Protein AF-0000000066155092 (afdb_homodimer)

Nearest PDB structures (foldseek):
  1to0-assembly4_G  TM=9.394E-01  e=1.765E-15  Bacillus subtilis
  1to0-assembly2_D  TM=9.383E-01  e=2.092E-14  Bacillus subtilis
  1vh0-assembly7_F  TM=9.025E-01  e=9.777E-15  Staphylococcus aureus
  1vh0-assembly9_D  TM=9.300E-01  e=3.701E-14  Staphylococcus aureus
  1to0-assembly2_C  TM=9.340E-01  e=5.414E-14  Bacillus subtilis

pLDDT: mean 95.54, std 6.0, range [50.38, 98.88]

InterPro domains:
  IPR003742 RNA methyltransferase RlmH [MF_00658] (2-155)
  IPR003742 RNA methyltransferase RlmH [PF02590] (3-154)
  IPR003742 RNA methyltransferase RlmH [PIRSF004505] (4-155)
  IPR003742 RNA methyltransferase RlmH [PTHR33603] (4-155)
  IPR003742 RNA methyltransferase RlmH [cd18081] (4-155)
  IPR029026 tRNA (guanine-N1-)-methyltransferase, N-terminal [G3DSA:3.40.1280.10] (2-156)
  IPR029028 Alpha/beta knot methyltransferases [SSF75217] (3-153)

Radius of gyration: 19.88 Å; Cα contacts (8 Å, |Δi|>4): 574; chains: 2; bounding box: 50×55×36 Å

Sequence (312 aa):
MSKLQFVWVGKLKEPFFRDACAHYTKKLGRFHKLDETILKDAPGKLPPMDKVQHEGKAIMARIKPSDMLICLDEKGKEMTSVELSKHLQRWTEDPNLTPTFVIGGPFGLADEVKNAARVKLSLSKMTLPHELARTMLLEQLYRAASILRGSPYHHVMSKLQFVWVGKLKEPFFRDACAHYTKKLGRFHKLDETILKDAPGKLPPMDKVQHEGKAIMARIKPSDMLICLDEKGKEMTSVELSKHLQRWTEDPNLTPTFVIGGPFGLADEVKNAARVKLSLSKMTLPHELARTMLLEQLYRAASILRGSPYHHV

Structure (mmCIF, N/CA/C/O backbone):
data_AF-0000000066155092-model_v1
#
loop_
_entity.id
_entity.type
_entity.pdbx_description
1 polymer 'Ribosomal RNA large subunit methyltransferase H'
#
loop_
_atom_site.group_PDB
_atom_site.id
_atom_site.type_symbol
_atom_site.label_atom_id
_atom_site.label_alt_id
_atom_site.label_comp_id
_atom_site.label_asym_id
_atom_site.label_entity_id
_atom_site.label_seq_id
_atom_site.pdbx_PDB_ins_code
_atom_site.Cartn_x
_atom_site.Cartn_y
_atom_site.Cartn_z
_atom_site.occupancy
_atom_site.B_iso_or_equiv
_atom_site.auth_seq_id
_atom_site.auth_comp_id
_atom_site.auth_asym_id
_atom_site.auth_atom_id
_atom_site.pdbx_PDB_model_num
ATOM 1 N N . MET A 1 1 ? 15.75 -17.453 -16.609 1 83.06 1 MET A N 1
ATOM 2 C CA . MET A 1 1 ? 15.156 -16.469 -15.711 1 83.06 1 MET A CA 1
ATOM 3 C C . MET A 1 1 ? 14.078 -17.094 -14.836 1 83.06 1 MET A C 1
ATOM 5 O O . MET A 1 1 ? 13.273 -17.906 -15.312 1 83.06 1 MET A O 1
ATOM 9 N N . SER A 1 2 ? 14.07 -16.906 -13.57 1 92.44 2 SER A N 1
ATOM 10 C CA . SER A 1 2 ? 13.102 -17.547 -12.688 1 92.44 2 SER A CA 1
ATOM 11 C C . SER A 1 2 ? 11.68 -17.062 -13 1 92.44 2 SER A C 1
ATOM 13 O O . SER A 1 2 ? 11.5 -16.016 -13.625 1 92.44 2 SER A O 1
ATOM 15 N N . LYS A 1 3 ? 10.734 -17.875 -12.625 1 96.19 3 LYS A N 1
ATOM 16 C CA . LYS A 1 3 ? 9.344 -17.625 -12.992 1 96.19 3 LYS A CA 1
ATOM 17 C C . LYS A 1 3 ? 8.523 -17.203 -11.773 1 96.19 3 LYS A C 1
ATOM 19 O O . LYS A 1 3 ? 8.703 -17.75 -10.68 1 96.19 3 LYS A O 1
ATOM 24 N N . LEU A 1 4 ? 7.668 -16.25 -11.969 1 98.25 4 LEU A N 1
ATOM 25 C CA . LEU A 1 4 ? 6.621 -15.906 -11.016 1 98.25 4 LEU A CA 1
ATOM 26 C C . LEU A 1 4 ? 5.242 -16.031 -11.656 1 98.25 4 LEU A C 1
ATOM 28 O O . LEU A 1 4 ? 5.055 -15.648 -12.812 1 98.25 4 LEU A O 1
ATOM 32 N N . GLN A 1 5 ? 4.367 -16.578 -10.938 1 98.44 5 GLN A N 1
ATOM 33 C CA . GLN A 1 5 ? 2.99 -16.719 -11.391 1 98.44 5 GLN A CA 1
ATOM 34 C C . GLN A 1 5 ? 2.031 -15.938 -10.492 1 98.44 5 GLN A C 1
ATOM 36 O O . GLN A 1 5 ? 2.223 -15.875 -9.281 1 98.44 5 GLN A O 1
ATOM 41 N N . PHE A 1 6 ? 1.047 -15.359 -11.156 1 98.69 6 PHE A N 1
ATOM 42 C CA . PHE A 1 6 ? 0.027 -14.609 -10.438 1 98.69 6 PHE A CA 1
ATOM 43 C C . PHE A 1 6 ? -1.366 -15.125 -10.781 1 98.69 6 PHE A C 1
ATOM 45 O O . PHE A 1 6 ? -1.675 -15.375 -11.945 1 98.69 6 PHE A O 1
ATOM 52 N N . VAL A 1 7 ? -2.193 -15.305 -9.781 1 98.62 7 VAL A N 1
ATOM 53 C CA . VAL A 1 7 ? -3.613 -15.602 -9.93 1 98.62 7 VAL A CA 1
ATOM 54 C C . VAL A 1 7 ? -4.445 -14.531 -9.234 1 98.62 7 VAL A C 1
ATOM 56 O O . VAL A 1 7 ? -4.43 -14.43 -8 1 98.62 7 VAL A O 1
ATOM 59 N N . TRP A 1 8 ? -5.137 -13.734 -10.023 1 97.94 8 TRP A N 1
ATOM 60 C CA . TRP A 1 8 ? -5.965 -12.641 -9.516 1 97.94 8 TRP A CA 1
ATOM 61 C C . TRP A 1 8 ? -7.449 -12.969 -9.672 1 97.94 8 TRP A C 1
ATOM 63 O O . TRP A 1 8 ? -7.883 -13.43 -10.727 1 97.94 8 TRP A O 1
ATOM 73 N N . VAL A 1 9 ? -8.18 -12.68 -8.625 1 97.38 9 VAL A N 1
ATOM 74 C CA . VAL A 1 9 ? -9.625 -12.742 -8.781 1 97.38 9 VAL A CA 1
ATOM 75 C C . VAL A 1 9 ? -10.164 -11.359 -9.164 1 97.38 9 VAL A C 1
ATOM 77 O O . VAL A 1 9 ? -10 -10.398 -8.414 1 97.38 9 VAL A O 1
ATOM 80 N N . GLY A 1 10 ? -10.758 -11.281 -10.336 1 96.38 10 GLY A N 1
ATOM 81 C CA . GLY A 1 10 ? -11.359 -10.039 -10.797 1 96.38 10 GLY A CA 1
ATOM 82 C C . GLY A 1 10 ? -10.414 -9.195 -11.633 1 96.38 10 GLY A C 1
ATOM 83 O O . GLY A 1 10 ? -9.203 -9.219 -11.43 1 96.38 10 GLY A O 1
ATOM 84 N N . LYS A 1 11 ? -10.938 -8.438 -12.508 1 96 11 LYS A N 1
ATOM 85 C CA . LYS A 1 11 ? -10.164 -7.496 -13.32 1 96 11 LYS A CA 1
ATOM 86 C C . LYS A 1 11 ? -9.93 -6.188 -12.57 1 96 11 LYS A C 1
ATOM 88 O O . LYS A 1 11 ? -10.633 -5.887 -11.602 1 96 11 LYS A O 1
ATOM 93 N N . LEU A 1 12 ? -8.914 -5.484 -12.938 1 96.94 12 LEU A N 1
ATOM 94 C CA . LEU A 1 12 ? -8.703 -4.137 -12.422 1 96.94 12 LEU A CA 1
ATOM 95 C C . LEU A 1 12 ? -9.742 -3.168 -12.977 1 96.94 12 LEU A C 1
ATOM 97 O O . LEU A 1 12 ? -9.867 -3.021 -14.195 1 96.94 12 LEU A O 1
ATOM 101 N N . LYS A 1 13 ? -10.422 -2.576 -12.125 1 95.75 13 LYS A N 1
ATOM 102 C CA . LYS A 1 13 ? -11.516 -1.708 -12.547 1 95.75 13 LYS A CA 1
ATOM 103 C C . LYS A 1 13 ? -11.055 -0.259 -12.664 1 95.75 13 LYS A C 1
ATOM 105 O O . LYS A 1 13 ? -11.461 0.454 -13.586 1 95.75 13 LYS A O 1
ATOM 110 N N . GLU A 1 14 ? -10.219 0.233 -11.773 1 97.31 14 GLU A N 1
ATOM 111 C CA . GLU A 1 14 ? -9.734 1.609 -11.789 1 97.31 14 GLU A CA 1
ATOM 112 C C . GLU A 1 14 ? -8.57 1.775 -12.758 1 97.31 14 GLU A C 1
ATOM 114 O O . GLU A 1 14 ? -7.555 1.089 -12.641 1 97.31 14 GLU A O 1
ATOM 119 N N . PRO A 1 15 ? -8.695 2.699 -13.648 1 98.25 15 PRO A N 1
ATOM 120 C CA . PRO A 1 15 ? -7.641 2.863 -14.648 1 98.25 15 PRO A CA 1
ATOM 121 C C . PRO A 1 15 ? -6.277 3.148 -14.023 1 98.25 15 PRO A C 1
ATOM 123 O O . PRO A 1 15 ? -5.25 2.691 -14.539 1 98.25 15 PRO A O 1
ATOM 126 N N . PHE A 1 16 ? -6.25 3.906 -12.977 1 98.62 16 PHE A N 1
ATOM 127 C CA . PHE A 1 16 ? -4.965 4.258 -12.383 1 98.62 16 PHE A CA 1
ATOM 128 C C . PHE A 1 16 ? -4.309 3.035 -11.75 1 98.62 16 PHE A C 1
ATOM 130 O O . PHE A 1 16 ? -3.082 2.916 -11.75 1 98.62 16 PHE A O 1
ATOM 137 N N . PHE A 1 17 ? -5.047 2.09 -11.242 1 98.62 17 PHE A N 1
ATOM 138 C CA . PHE A 1 17 ? -4.445 0.87 -10.719 1 98.62 17 PHE A CA 1
ATOM 139 C C . PHE A 1 17 ? -4.051 -0.068 -11.852 1 98.62 17 PHE A C 1
ATOM 141 O O . PHE A 1 17 ? -3.041 -0.771 -11.758 1 98.62 17 PHE A O 1
ATOM 148 N N . ARG A 1 18 ? -4.883 -0.101 -12.898 1 98.5 18 ARG A N 1
ATOM 149 C CA . ARG A 1 18 ? -4.496 -0.856 -14.086 1 98.5 18 ARG A CA 1
ATOM 150 C C . ARG A 1 18 ? -3.139 -0.394 -14.609 1 98.5 18 ARG A C 1
ATOM 152 O O . ARG A 1 18 ? -2.258 -1.215 -14.875 1 98.5 18 ARG A O 1
ATOM 159 N N . ASP A 1 19 ? -2.979 0.915 -14.688 1 98.75 19 ASP A N 1
ATOM 160 C CA . ASP A 1 19 ? -1.733 1.49 -15.188 1 98.75 19 ASP A CA 1
ATOM 161 C C . ASP A 1 19 ? -0.582 1.226 -14.219 1 98.75 19 ASP A C 1
ATOM 163 O O . ASP A 1 19 ? 0.534 0.918 -14.648 1 98.75 19 ASP A O 1
ATOM 167 N N . ALA A 1 20 ? -0.814 1.369 -12.945 1 98.81 20 ALA A N 1
ATOM 168 C CA . ALA A 1 20 ? 0.22 1.119 -11.945 1 98.81 20 ALA A CA 1
ATOM 169 C C . ALA A 1 20 ? 0.687 -0.333 -11.984 1 98.81 20 ALA A C 1
ATOM 171 O O . ALA A 1 20 ? 1.89 -0.604 -11.992 1 98.81 20 ALA A O 1
ATOM 172 N N . CYS A 1 21 ? -0.275 -1.265 -12.055 1 98.75 21 CYS A N 1
ATOM 173 C CA . CYS A 1 21 ? 0.065 -2.682 -12.133 1 98.75 21 CYS A CA 1
ATOM 174 C C . CYS A 1 21 ? 0.863 -2.986 -13.391 1 98.75 21 CYS A C 1
ATOM 176 O O . CYS A 1 21 ? 1.832 -3.744 -13.352 1 98.75 21 CYS A O 1
ATOM 178 N N . ALA A 1 22 ? 0.4 -2.422 -14.508 1 98.69 22 ALA A N 1
ATOM 179 C CA . ALA A 1 22 ? 1.132 -2.607 -15.758 1 98.69 22 ALA A CA 1
ATOM 180 C C . ALA A 1 22 ? 2.562 -2.094 -15.641 1 98.69 22 ALA A C 1
ATOM 182 O O . ALA A 1 22 ? 3.502 -2.734 -16.109 1 98.69 22 ALA A O 1
ATOM 183 N N . HIS A 1 23 ? 2.756 -0.934 -15 1 98.69 23 HIS A N 1
ATOM 184 C CA . HIS A 1 23 ? 4.059 -0.315 -14.789 1 98.69 23 HIS A CA 1
ATOM 185 C C . HIS A 1 23 ? 4.992 -1.246 -14.023 1 98.69 23 HIS A C 1
ATOM 187 O O . HIS A 1 23 ? 6.105 -1.526 -14.477 1 98.69 23 HIS A O 1
ATOM 193 N N . TYR A 1 24 ? 4.551 -1.79 -12.938 1 98.56 24 TYR A N 1
ATOM 194 C CA . TYR A 1 24 ? 5.414 -2.602 -12.094 1 98.56 24 TYR A CA 1
ATOM 195 C C . TYR A 1 24 ? 5.582 -4.004 -12.664 1 98.56 24 TYR A C 1
ATOM 197 O O . TYR A 1 24 ? 6.625 -4.637 -12.477 1 98.56 24 TYR A O 1
ATOM 205 N N . THR A 1 25 ? 4.508 -4.488 -13.375 1 98.75 25 THR A N 1
ATOM 206 C CA . THR A 1 25 ? 4.641 -5.758 -14.086 1 98.75 25 THR A CA 1
ATOM 207 C C . THR A 1 25 ? 5.762 -5.684 -15.117 1 98.75 25 THR A C 1
ATOM 209 O O . THR A 1 25 ? 6.586 -6.594 -15.219 1 98.75 25 THR A O 1
ATOM 212 N N . LYS A 1 26 ? 5.734 -4.602 -15.852 1 98.5 26 LYS A N 1
ATOM 213 C CA . LYS A 1 26 ? 6.773 -4.406 -16.859 1 98.5 26 LYS A CA 1
ATOM 214 C C . LYS A 1 26 ? 8.156 -4.367 -16.219 1 98.5 26 LYS A C 1
ATOM 216 O O . LYS A 1 26 ? 9.086 -5.023 -16.703 1 98.5 26 LYS A O 1
ATOM 221 N N . LYS A 1 27 ? 8.375 -3.627 -15.172 1 97.81 27 LYS A N 1
ATOM 222 C CA . LYS A 1 27 ? 9.656 -3.529 -14.477 1 97.81 27 LYS A CA 1
ATOM 223 C C . LYS A 1 27 ? 10.086 -4.879 -13.906 1 97.81 27 LYS A C 1
ATOM 225 O O . LYS A 1 27 ? 11.234 -5.289 -14.062 1 97.81 27 LYS A O 1
ATOM 230 N N . LEU A 1 28 ? 9.125 -5.562 -13.242 1 98.19 28 LEU A N 1
ATOM 231 C CA . LEU A 1 28 ? 9.398 -6.859 -12.625 1 98.19 28 LEU A CA 1
ATOM 232 C C . LEU A 1 28 ? 9.766 -7.895 -13.688 1 98.19 28 LEU A C 1
ATOM 234 O O . LEU A 1 28 ? 10.586 -8.781 -13.438 1 98.19 28 LEU A O 1
ATOM 238 N N . GLY A 1 29 ? 9.141 -7.742 -14.875 1 98 29 GLY A N 1
ATOM 239 C CA . GLY A 1 29 ? 9.367 -8.656 -15.984 1 98 29 GLY A CA 1
ATOM 240 C C . GLY A 1 29 ? 10.797 -8.648 -16.484 1 98 29 GLY A C 1
ATOM 241 O O . GLY A 1 29 ? 11.211 -9.562 -17.188 1 98 29 GLY A O 1
ATOM 242 N N . ARG A 1 30 ? 11.547 -7.637 -16.125 1 96.19 30 ARG A N 1
ATOM 243 C CA . ARG A 1 30 ? 12.961 -7.57 -16.484 1 96.19 30 ARG A CA 1
ATOM 244 C C . ARG A 1 30 ? 13.789 -8.547 -15.648 1 96.19 30 ARG A C 1
ATOM 246 O O . ARG A 1 30 ? 14.93 -8.852 -15.992 1 96.19 30 ARG A O 1
ATOM 253 N N . PHE A 1 31 ? 13.227 -9.008 -14.555 1 95.56 31 PHE A N 1
ATOM 254 C CA . PHE A 1 31 ? 13.961 -9.852 -13.617 1 95.56 31 PHE A CA 1
ATOM 255 C C . PHE A 1 31 ? 13.438 -11.281 -13.656 1 95.56 31 PHE A C 1
ATOM 257 O O . PHE A 1 31 ? 14.172 -12.227 -13.367 1 95.56 31 PHE A O 1
ATOM 264 N N . HIS A 1 32 ? 12.141 -11.414 -13.953 1 96.94 32 HIS A N 1
ATOM 265 C CA . HIS A 1 32 ? 11.469 -12.711 -13.898 1 96.94 32 HIS A CA 1
ATOM 266 C C . HIS A 1 32 ? 10.516 -12.883 -15.07 1 96.94 32 HIS A C 1
ATOM 268 O O . HIS A 1 32 ? 9.977 -11.906 -15.586 1 96.94 32 HIS A O 1
ATOM 274 N N . LYS A 1 33 ? 10.43 -14.133 -15.508 1 97.44 33 LYS A N 1
ATOM 275 C CA . LYS A 1 33 ? 9.305 -14.445 -16.391 1 97.44 33 LYS A CA 1
ATOM 276 C C . LYS A 1 33 ? 7.988 -14.43 -15.617 1 97.44 33 LYS A C 1
ATOM 278 O O . LYS A 1 33 ? 7.863 -15.086 -14.578 1 97.44 33 LYS A O 1
ATOM 283 N N . LEU A 1 34 ? 7.016 -13.656 -16.125 1 98.31 34 LEU A N 1
ATOM 284 C CA . LEU A 1 34 ? 5.766 -13.484 -15.391 1 98.31 34 LEU A CA 1
ATOM 285 C C . LEU A 1 34 ? 4.609 -14.141 -16.141 1 98.31 34 LEU A C 1
ATOM 287 O O . LEU A 1 34 ? 4.492 -14.016 -17.359 1 98.31 34 LEU A O 1
ATOM 291 N N . ASP A 1 35 ? 3.828 -14.898 -15.414 1 97.44 35 ASP A N 1
ATOM 292 C CA . ASP A 1 35 ? 2.566 -15.445 -15.914 1 97.44 35 ASP A CA 1
ATOM 293 C C . ASP A 1 35 ? 1.396 -15 -15.039 1 97.44 35 ASP A C 1
ATOM 295 O O . ASP A 1 35 ? 1.429 -15.156 -13.82 1 97.44 35 ASP A O 1
ATOM 299 N N . GLU A 1 36 ? 0.44 -14.438 -15.68 1 97.38 36 GLU A N 1
ATOM 300 C CA . GLU A 1 36 ? -0.702 -13.891 -14.953 1 97.38 36 GLU A CA 1
ATOM 301 C C . GLU A 1 36 ? -2.006 -14.547 -15.406 1 97.38 36 GLU A C 1
ATOM 303 O O . GLU A 1 36 ? -2.254 -14.688 -16.609 1 97.38 36 GLU A O 1
ATOM 308 N N . THR A 1 37 ? -2.795 -15 -14.492 1 97.88 37 THR A N 1
ATOM 309 C CA . THR A 1 37 ? -4.148 -15.492 -14.727 1 97.88 37 THR A CA 1
ATOM 310 C C . THR A 1 37 ? -5.172 -14.633 -13.992 1 97.88 37 THR A C 1
ATOM 312 O O . THR A 1 37 ? -5.055 -14.422 -12.781 1 97.88 37 THR A O 1
ATOM 315 N N . ILE A 1 38 ? -6.113 -14.125 -14.742 1 98.06 38 ILE A N 1
ATOM 316 C CA . ILE A 1 38 ? -7.199 -13.352 -14.148 1 98.06 38 ILE A CA 1
ATOM 317 C C . ILE A 1 38 ? -8.484 -14.18 -14.148 1 98.06 38 ILE A C 1
ATOM 319 O O . ILE A 1 38 ? -8.984 -14.547 -15.211 1 98.06 38 ILE A O 1
ATOM 323 N N . LEU A 1 39 ? -8.953 -14.492 -12.992 1 98.12 39 LEU A N 1
ATOM 324 C CA . LEU A 1 39 ? -10.195 -15.234 -12.828 1 98.12 39 LEU A CA 1
ATOM 325 C C . LEU A 1 39 ? -11.383 -14.281 -12.688 1 98.12 39 LEU A C 1
ATOM 327 O O . LEU A 1 39 ? -11.25 -13.203 -12.109 1 98.12 39 LEU A O 1
ATOM 331 N N . LYS A 1 40 ? -12.555 -14.742 -13.117 1 96 40 LYS A N 1
ATOM 332 C CA . LYS A 1 40 ? -13.766 -13.922 -13.016 1 96 40 LYS A CA 1
ATOM 333 C C . LYS A 1 40 ? -14.258 -13.867 -11.57 1 96 40 LYS A C 1
ATOM 335 O O . LYS A 1 40 ? -14.172 -14.852 -10.836 1 96 40 LYS A O 1
ATOM 340 N N . ASP A 1 41 ? -14.75 -12.727 -11.281 1 95.12 41 ASP A N 1
ATOM 341 C CA . ASP A 1 41 ? -15.469 -12.633 -10.016 1 95.12 41 ASP A CA 1
ATOM 342 C C . ASP A 1 41 ? -16.625 -13.633 -9.969 1 95.12 41 ASP A C 1
ATOM 344 O O . ASP A 1 41 ? -17.203 -13.977 -11.008 1 95.12 41 ASP A O 1
ATOM 348 N N . ALA A 1 42 ? -16.891 -14.047 -8.75 1 94.56 42 ALA A N 1
ATOM 349 C CA . ALA A 1 42 ? -18.109 -14.852 -8.586 1 94.56 42 ALA A CA 1
ATOM 350 C C . ALA A 1 42 ? -19.344 -14.062 -9.016 1 94.56 42 ALA A C 1
ATOM 352 O O . ALA A 1 42 ? -19.328 -12.828 -9 1 94.56 42 ALA A O 1
ATOM 353 N N . PRO A 1 43 ? -20.391 -14.781 -9.414 1 92.31 43 PRO A N 1
ATOM 354 C CA . PRO A 1 43 ? -21.625 -14.086 -9.773 1 92.31 43 PRO A CA 1
ATOM 355 C C . PRO A 1 43 ? -22.109 -13.141 -8.68 1 92.31 43 PRO A C 1
ATOM 357 O O . PRO A 1 43 ? -22.094 -13.5 -7.496 1 92.31 43 PRO A O 1
ATOM 360 N N . GLY A 1 44 ? -22.5 -11.914 -9.039 1 87.38 44 GLY A N 1
ATOM 361 C CA . GLY A 1 44 ? -22.859 -10.844 -8.133 1 87.38 44 GLY A CA 1
ATOM 362 C C . GLY A 1 44 ? -23.984 -11.211 -7.184 1 87.38 44 GLY A C 1
ATOM 363 O O . GLY A 1 44 ? -24.047 -10.711 -6.059 1 87.38 44 GLY A O 1
ATOM 364 N N . LYS A 1 45 ? -24.922 -12.141 -7.543 1 91.94 45 LYS A N 1
ATOM 365 C CA . LYS A 1 45 ? -26.125 -12.461 -6.77 1 91.94 45 LYS A CA 1
ATOM 366 C C . LYS A 1 45 ? -25.797 -13.398 -5.609 1 91.94 45 LYS A C 1
ATOM 368 O O . LYS A 1 45 ? -26.609 -13.57 -4.699 1 91.94 45 LYS A O 1
ATOM 373 N N . LEU A 1 46 ? -24.609 -13.953 -5.637 1 92.88 46 LEU A N 1
ATOM 374 C CA . LEU A 1 46 ? -24.25 -14.906 -4.594 1 92.88 46 LEU A CA 1
ATOM 375 C C . LEU A 1 46 ? -23.938 -14.188 -3.285 1 92.88 46 LEU A C 1
ATOM 377 O O . LEU A 1 46 ? -23.359 -13.094 -3.295 1 92.88 46 LEU A O 1
ATOM 381 N N . PRO A 1 47 ? -24.359 -14.852 -2.211 1 93.5 47 PRO A N 1
ATOM 382 C CA . PRO A 1 47 ? -23.922 -14.289 -0.925 1 93.5 47 PRO A CA 1
ATOM 383 C C . PRO A 1 47 ? -22.406 -14.336 -0.736 1 93.5 47 PRO A C 1
ATOM 385 O O . PRO A 1 47 ? -21.734 -15.125 -1.393 1 93.5 47 PRO A O 1
ATOM 388 N N . PRO A 1 48 ? -21.891 -13.516 0.177 1 90.69 48 PRO A N 1
ATOM 389 C CA . PRO A 1 48 ? -20.453 -13.352 0.345 1 90.69 48 PRO A CA 1
ATOM 390 C C . PRO A 1 48 ? -19.719 -14.68 0.535 1 90.69 48 PRO A C 1
ATOM 392 O O . PRO A 1 48 ? -18.719 -14.938 -0.136 1 90.69 48 PRO A O 1
ATOM 395 N N . MET A 1 49 ? -20.188 -15.539 1.394 1 92.38 49 MET A N 1
ATOM 396 C CA . MET A 1 49 ? -19.516 -16.797 1.665 1 92.38 49 MET A CA 1
ATOM 397 C C . MET A 1 49 ? -19.516 -17.688 0.428 1 92.38 49 MET A C 1
ATOM 399 O O . MET A 1 49 ? -18.531 -18.391 0.159 1 92.38 49 MET A O 1
ATOM 403 N N . ASP A 1 50 ? -20.578 -17.688 -0.348 1 95.5 50 ASP A N 1
ATOM 404 C CA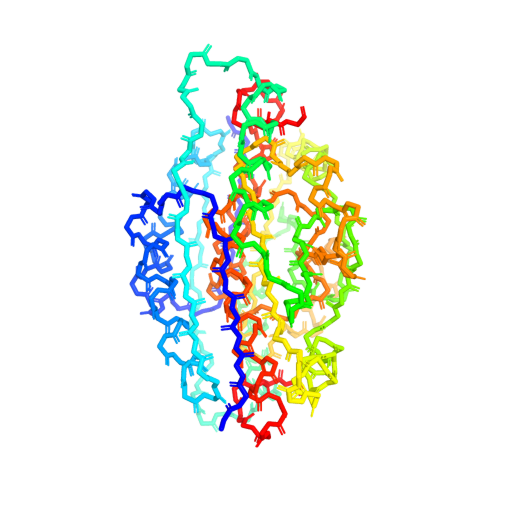 . ASP A 1 50 ? -20.672 -18.469 -1.58 1 95.5 50 ASP A CA 1
ATOM 405 C C . ASP A 1 50 ? -19.734 -17.906 -2.65 1 95.5 50 ASP A C 1
ATOM 407 O O . ASP A 1 50 ? -19.172 -18.656 -3.441 1 95.5 50 ASP A O 1
ATOM 411 N N . LYS A 1 51 ? -19.641 -16.562 -2.674 1 95.5 51 LYS A N 1
ATOM 412 C CA . LYS A 1 51 ? -18.703 -15.938 -3.6 1 95.5 51 LYS A CA 1
ATOM 413 C C . LYS A 1 51 ? -17.281 -16.406 -3.34 1 95.5 51 LYS A C 1
ATOM 415 O O . LYS A 1 51 ? -16.562 -16.781 -4.27 1 95.5 51 LYS A O 1
ATOM 420 N N . VAL A 1 52 ? -16.953 -16.406 -2.041 1 96 52 VAL A N 1
ATOM 421 C CA . VAL A 1 52 ? -15.609 -16.812 -1.624 1 96 52 VAL A CA 1
ATOM 422 C C . VAL A 1 52 ? -15.344 -18.25 -2.033 1 96 52 VAL A C 1
ATOM 424 O O . VAL A 1 52 ? -14.281 -18.578 -2.572 1 96 52 VAL A O 1
ATOM 427 N N . GLN A 1 53 ? -16.328 -19.109 -1.834 1 96.81 53 GLN A N 1
ATOM 428 C CA . GLN A 1 53 ? -16.172 -20.531 -2.17 1 96.81 53 GLN A CA 1
ATOM 429 C C . GLN A 1 53 ? -16.062 -20.719 -3.68 1 96.81 53 GLN A C 1
ATOM 431 O O . GLN A 1 53 ? -15.25 -21.516 -4.152 1 96.81 53 GLN A O 1
ATOM 436 N N . HIS A 1 54 ? -16.922 -20.016 -4.371 1 97.38 54 HIS A N 1
ATOM 437 C CA . HIS A 1 54 ? -16.891 -20.078 -5.828 1 97.38 54 HIS A CA 1
ATOM 438 C C . HIS A 1 54 ? -15.531 -19.672 -6.375 1 97.38 54 HIS A C 1
ATOM 440 O O . HIS A 1 54 ? -14.953 -20.391 -7.199 1 97.38 54 HIS A O 1
ATOM 446 N N . GLU A 1 55 ? -15.008 -18.594 -5.922 1 97.69 55 GLU A N 1
ATOM 447 C CA . GLU A 1 55 ? -13.711 -18.078 -6.359 1 97.69 55 GLU A CA 1
ATOM 448 C C . GLU A 1 55 ? -12.57 -19 -5.914 1 97.69 55 GLU A C 1
ATOM 450 O O . GLU A 1 55 ? -11.594 -19.172 -6.637 1 97.69 55 GLU A O 1
ATOM 455 N N . GLY A 1 56 ? -12.734 -19.562 -4.684 1 97.88 56 GLY A N 1
ATOM 456 C CA . GLY A 1 56 ? -11.75 -20.516 -4.188 1 97.88 56 GLY A CA 1
ATOM 457 C C . GLY A 1 56 ? -11.586 -21.719 -5.082 1 97.88 56 GLY A C 1
ATOM 458 O O . GLY A 1 56 ? -10.469 -22.156 -5.363 1 97.88 56 GLY A O 1
ATOM 459 N N . LYS A 1 57 ? -12.711 -22.266 -5.543 1 97.69 57 LYS A N 1
ATOM 460 C CA . LYS A 1 57 ? -12.695 -23.406 -6.449 1 97.69 57 LYS A CA 1
ATOM 461 C C . LYS A 1 57 ? -12.008 -23.047 -7.766 1 97.69 57 LYS A C 1
ATOM 463 O O . LYS A 1 57 ? -11.227 -23.844 -8.297 1 97.69 57 LYS A O 1
ATOM 468 N N . ALA A 1 58 ? -12.312 -21.906 -8.258 1 98.06 58 ALA A N 1
ATOM 469 C CA . ALA A 1 58 ? -11.703 -21.453 -9.5 1 98.06 58 ALA A CA 1
ATOM 470 C C . ALA A 1 58 ? -10.188 -21.312 -9.352 1 98.06 58 ALA A C 1
ATOM 472 O O . ALA A 1 58 ? -9.438 -21.672 -10.258 1 98.06 58 ALA A O 1
ATOM 473 N N . ILE A 1 59 ? -9.727 -20.766 -8.195 1 98.44 59 ILE A N 1
ATOM 474 C CA . ILE A 1 59 ? -8.305 -20.625 -7.918 1 98.44 59 ILE A CA 1
ATOM 475 C C . ILE A 1 59 ? -7.641 -22 -7.883 1 98.44 59 ILE A C 1
ATOM 477 O O . ILE A 1 59 ? -6.641 -22.234 -8.562 1 98.44 59 ILE A O 1
ATOM 481 N N . MET A 1 60 ? -8.25 -22.938 -7.105 1 98.06 60 MET A N 1
ATOM 482 C CA . MET A 1 60 ? -7.668 -24.266 -6.918 1 98.06 60 MET A CA 1
ATOM 483 C C . MET A 1 60 ? -7.582 -25.016 -8.242 1 98.06 60 MET A C 1
ATOM 485 O O . MET A 1 60 ? -6.648 -25.797 -8.461 1 98.06 60 MET A O 1
ATOM 489 N N . ALA A 1 61 ? -8.539 -24.734 -9.133 1 97.81 61 ALA A N 1
ATOM 490 C CA . ALA A 1 61 ? -8.578 -25.406 -10.43 1 97.81 61 ALA A CA 1
ATOM 491 C C . ALA A 1 61 ? -7.406 -24.969 -11.305 1 97.81 61 ALA A C 1
ATOM 493 O O . ALA A 1 61 ? -7.051 -25.656 -12.266 1 97.81 61 ALA A O 1
ATOM 494 N N . ARG A 1 62 ? -6.781 -23.844 -10.977 1 97 62 ARG A N 1
ATOM 495 C CA . ARG A 1 62 ? -5.695 -23.297 -11.789 1 97 62 ARG A CA 1
ATOM 496 C C . ARG A 1 62 ? -4.336 -23.703 -11.227 1 97 62 ARG A C 1
ATOM 498 O O . ARG A 1 62 ? -3.322 -23.609 -11.922 1 97 62 ARG A O 1
ATOM 505 N N . ILE A 1 63 ? -4.293 -24.172 -10 1 96.44 63 ILE A N 1
ATOM 506 C CA . ILE A 1 63 ? -3.041 -24.438 -9.297 1 96.44 63 ILE A CA 1
ATOM 507 C C . ILE A 1 63 ? -2.498 -25.812 -9.711 1 96.44 63 ILE A C 1
ATOM 509 O O . ILE A 1 63 ? -3.24 -26.797 -9.734 1 96.44 63 ILE A O 1
ATOM 513 N N . LYS A 1 64 ? -1.277 -25.906 -10.055 1 95.81 64 LYS A N 1
ATOM 514 C CA . LYS A 1 64 ? -0.573 -27.125 -10.438 1 95.81 64 LYS A CA 1
ATOM 515 C C . LYS A 1 64 ? 0.326 -27.609 -9.305 1 95.81 64 LYS A C 1
ATOM 517 O O . LYS A 1 64 ? 0.673 -26.844 -8.406 1 95.81 64 LYS A O 1
ATOM 522 N N . PRO A 1 65 ? 0.736 -28.859 -9.352 1 93.75 65 PRO A N 1
ATOM 523 C CA . PRO A 1 65 ? 1.616 -29.406 -8.32 1 93.75 65 PRO A CA 1
ATOM 524 C C . PRO A 1 65 ? 2.943 -28.656 -8.211 1 93.75 65 PRO A C 1
ATOM 526 O O . PRO A 1 65 ? 3.551 -28.625 -7.141 1 93.75 65 PRO A O 1
ATOM 529 N N . SER A 1 66 ? 3.361 -28.109 -9.266 1 95.62 66 SER A N 1
ATOM 530 C CA . SER A 1 66 ? 4.637 -27.406 -9.289 1 95.62 66 SER A CA 1
ATOM 531 C C . SER A 1 66 ? 4.496 -26 -8.711 1 95.62 66 SER A C 1
ATOM 533 O O . SER A 1 66 ? 5.492 -25.297 -8.523 1 95.62 66 SER A O 1
ATOM 535 N N . ASP A 1 67 ? 3.283 -25.562 -8.453 1 96.88 67 ASP A N 1
ATOM 536 C CA . ASP A 1 67 ? 3.051 -24.203 -7.953 1 96.88 67 ASP A CA 1
ATOM 537 C C . ASP A 1 67 ? 3.27 -24.141 -6.441 1 96.88 67 ASP A C 1
ATOM 539 O O . ASP A 1 67 ? 2.742 -24.969 -5.695 1 96.88 67 ASP A O 1
ATOM 543 N N . MET A 1 68 ? 4.121 -23.297 -6.055 1 97.62 68 MET A N 1
ATOM 544 C CA . MET A 1 68 ? 4.234 -22.953 -4.641 1 97.62 68 MET A CA 1
ATOM 545 C C . MET A 1 68 ? 3.303 -21.797 -4.293 1 97.62 68 MET A C 1
ATOM 547 O O . MET A 1 68 ? 3.607 -20.641 -4.586 1 97.62 68 MET A O 1
ATOM 551 N N . LEU A 1 69 ? 2.242 -22.109 -3.646 1 98.31 69 LEU A N 1
ATOM 552 C CA . LEU A 1 69 ? 1.163 -21.156 -3.447 1 98.31 69 LEU A CA 1
ATOM 553 C C . LEU A 1 69 ? 1.505 -20.172 -2.326 1 98.31 69 LEU A C 1
ATOM 555 O O . LEU A 1 69 ? 1.828 -20.594 -1.211 1 98.31 69 LEU A O 1
ATOM 559 N N . ILE A 1 70 ? 1.47 -18.875 -2.648 1 98.62 70 ILE A N 1
ATOM 560 C CA . ILE A 1 70 ? 1.626 -17.781 -1.713 1 98.62 70 ILE A CA 1
ATOM 561 C C . ILE A 1 70 ? 0.365 -16.906 -1.721 1 98.62 70 ILE A C 1
ATOM 563 O O . ILE A 1 70 ? 0.13 -16.156 -2.664 1 98.62 70 ILE A O 1
ATOM 567 N N . CYS A 1 71 ? -0.401 -17.016 -0.72 1 98.38 71 CYS A N 1
ATOM 568 C CA . CYS A 1 71 ? -1.655 -16.266 -0.674 1 98.38 71 CYS A CA 1
ATOM 569 C C . CYS A 1 71 ? -1.495 -14.977 0.112 1 98.38 71 CYS A C 1
ATOM 571 O O . CYS A 1 71 ? -0.799 -14.945 1.129 1 98.38 71 CYS A O 1
ATOM 573 N N . LEU A 1 72 ? -2.076 -13.977 -0.381 1 98.06 72 LEU A N 1
ATOM 574 C CA . LEU A 1 72 ? -2.111 -12.727 0.381 1 98.06 72 LEU A CA 1
ATOM 575 C C . LEU A 1 72 ? -3.252 -12.742 1.395 1 98.06 72 LEU A C 1
ATOM 577 O O . LEU A 1 72 ? -4.387 -13.086 1.052 1 98.06 72 LEU A O 1
ATOM 581 N N . ASP A 1 73 ? -2.9 -12.445 2.574 1 95 73 ASP A N 1
ATOM 582 C CA . ASP A 1 73 ? -3.818 -12.469 3.707 1 95 73 ASP A CA 1
ATOM 583 C C . ASP A 1 73 ? -3.422 -11.438 4.758 1 95 73 ASP A C 1
ATOM 585 O O . ASP A 1 73 ? -2.266 -11.383 5.18 1 95 73 ASP A O 1
ATOM 589 N N . GLU A 1 74 ? -4.355 -10.633 5.188 1 91.5 74 GLU A N 1
ATOM 590 C CA . GLU A 1 74 ? -4.051 -9.594 6.164 1 91.5 74 GLU A CA 1
ATOM 591 C C . GLU A 1 74 ? -3.551 -10.203 7.477 1 91.5 74 GLU A C 1
ATOM 593 O O . GLU A 1 74 ? -2.875 -9.531 8.258 1 91.5 74 GLU A O 1
ATOM 598 N N . LYS A 1 75 ? -3.873 -11.492 7.746 1 93.12 75 LYS A N 1
ATOM 599 C CA . LYS A 1 75 ? -3.455 -12.156 8.969 1 93.12 75 LYS A CA 1
ATOM 600 C C . LYS A 1 75 ? -2.195 -12.992 8.742 1 93.12 75 LYS A C 1
ATOM 602 O O . LYS A 1 75 ? -1.769 -13.734 9.625 1 93.12 75 LYS A O 1
ATOM 607 N N . GLY A 1 76 ? -1.663 -12.883 7.535 1 96.81 76 GLY A N 1
ATOM 608 C CA . GLY A 1 76 ? -0.47 -13.641 7.195 1 96.81 76 GLY A CA 1
ATOM 609 C C . GLY A 1 76 ? 0.798 -13.055 7.793 1 96.81 76 GLY A C 1
ATOM 610 O O . GLY A 1 76 ? 0.738 -12.203 8.68 1 96.81 76 GLY A O 1
ATOM 611 N N . LYS A 1 77 ? 1.883 -13.578 7.379 1 97.38 77 LYS A N 1
ATOM 612 C CA . LYS A 1 77 ? 3.197 -13.141 7.844 1 97.38 77 LYS A CA 1
ATOM 613 C C . LYS A 1 77 ? 3.59 -11.812 7.211 1 97.38 77 LYS A C 1
ATOM 615 O O . LYS A 1 77 ? 3.486 -11.641 5.992 1 97.38 77 LYS A O 1
ATOM 620 N N . GLU A 1 78 ? 3.967 -10.883 7.98 1 97.56 78 GLU A N 1
ATOM 621 C CA . GLU A 1 78 ? 4.52 -9.625 7.484 1 97.56 78 GLU A CA 1
ATOM 622 C C . GLU A 1 78 ? 6.035 -9.711 7.336 1 97.56 78 GLU A C 1
ATOM 624 O O . GLU A 1 78 ? 6.703 -10.414 8.102 1 97.56 78 GLU A O 1
ATOM 629 N N . MET A 1 79 ? 6.508 -9.016 6.383 1 97.44 79 MET A N 1
ATOM 630 C CA . MET A 1 79 ? 7.945 -8.984 6.125 1 97.44 79 MET A CA 1
ATOM 631 C C . MET A 1 79 ? 8.391 -7.586 5.699 1 97.44 79 MET A C 1
ATOM 633 O O . MET A 1 79 ? 7.59 -6.809 5.172 1 97.44 79 MET A O 1
ATOM 637 N N . THR A 1 80 ? 9.641 -7.289 6.016 1 97.38 80 THR A N 1
ATOM 638 C CA . THR A 1 80 ? 10.234 -6.102 5.414 1 97.38 80 THR A CA 1
ATOM 639 C C . THR A 1 80 ? 10.562 -6.344 3.943 1 97.38 80 THR A C 1
ATOM 641 O O . THR A 1 80 ? 10.578 -7.488 3.486 1 97.38 80 THR A O 1
ATOM 644 N N . SER A 1 81 ? 10.812 -5.293 3.236 1 97.56 81 SER A N 1
ATOM 645 C CA . SER A 1 81 ? 11.219 -5.441 1.841 1 97.56 81 SER A CA 1
ATOM 646 C C . SER A 1 81 ? 12.477 -6.297 1.715 1 97.56 81 SER A C 1
ATOM 648 O O . SER A 1 81 ? 12.578 -7.125 0.806 1 97.56 81 SER A O 1
ATOM 650 N N . VAL A 1 82 ? 13.391 -6.113 2.633 1 96.94 82 VAL A N 1
ATOM 651 C CA . VAL A 1 82 ? 14.641 -6.875 2.615 1 96.94 82 VAL A CA 1
ATOM 652 C C . VAL A 1 82 ? 14.352 -8.352 2.887 1 96.94 82 VAL A C 1
ATOM 654 O O . VAL A 1 82 ? 14.875 -9.227 2.203 1 96.94 82 VAL A O 1
ATOM 657 N N . GLU A 1 83 ? 13.531 -8.617 3.861 1 98.06 83 GLU A N 1
ATOM 658 C CA . GLU A 1 83 ? 13.141 -9.992 4.141 1 98.06 83 GLU A CA 1
ATOM 659 C C . GLU A 1 83 ? 12.445 -10.633 2.938 1 98.06 83 GLU A C 1
ATOM 661 O O . GLU A 1 83 ? 12.719 -11.781 2.598 1 98.06 83 GLU A O 1
ATOM 666 N N . LEU A 1 84 ? 11.539 -9.859 2.293 1 98.25 84 LEU A N 1
ATOM 667 C CA . LEU A 1 84 ? 10.867 -10.359 1.1 1 98.25 84 LEU A CA 1
ATOM 668 C C . LEU A 1 84 ? 11.875 -10.719 0.016 1 98.25 84 LEU A C 1
ATOM 670 O O . LEU A 1 84 ? 11.711 -11.719 -0.69 1 98.25 84 LEU A O 1
ATOM 674 N N . SER A 1 85 ? 12.906 -9.898 -0.097 1 98 85 SER A N 1
ATOM 675 C CA . SER A 1 85 ? 13.914 -10.172 -1.114 1 98 85 SER A CA 1
ATOM 676 C C . SER A 1 85 ? 14.609 -11.5 -0.862 1 98 85 SER A C 1
ATOM 678 O O . SER A 1 85 ? 14.875 -12.258 -1.799 1 98 85 SER A O 1
ATOM 680 N N . LYS A 1 86 ? 14.922 -11.773 0.388 1 97.94 86 LYS A N 1
ATOM 681 C CA . LYS A 1 86 ? 15.547 -13.047 0.744 1 97.94 86 LYS A CA 1
ATOM 682 C C . LYS A 1 86 ? 14.609 -14.219 0.46 1 97.94 86 LYS A C 1
ATOM 684 O O . LYS A 1 86 ? 15.039 -15.25 -0.064 1 97.94 86 LYS A O 1
ATOM 689 N N . HIS A 1 87 ? 13.367 -14.047 0.786 1 97.88 87 HIS A N 1
ATOM 690 C CA . HIS A 1 87 ? 12.383 -15.078 0.506 1 97.88 87 HIS A CA 1
ATOM 691 C C . HIS A 1 87 ? 12.211 -15.289 -0.995 1 97.88 87 HIS A C 1
ATOM 693 O O . HIS A 1 87 ? 12.141 -16.422 -1.467 1 97.88 87 HIS A O 1
ATOM 699 N N . LEU A 1 88 ? 12.102 -14.18 -1.697 1 97.75 88 LEU A N 1
ATOM 700 C CA . LEU A 1 88 ? 11.969 -14.266 -3.148 1 97.75 88 LEU A CA 1
ATOM 701 C C . LEU A 1 88 ? 13.117 -15.062 -3.754 1 97.75 88 LEU A C 1
ATOM 703 O O . LEU A 1 88 ? 12.906 -15.906 -4.625 1 97.75 88 LEU A O 1
ATOM 707 N N . GLN A 1 89 ? 14.32 -14.766 -3.266 1 96.94 89 GLN A N 1
ATOM 708 C CA . GLN A 1 89 ? 15.484 -15.523 -3.715 1 96.94 89 GLN A CA 1
ATOM 709 C C . GLN A 1 89 ? 15.312 -17.016 -3.449 1 96.94 89 GLN A C 1
ATOM 711 O O . GLN A 1 89 ? 15.508 -17.844 -4.344 1 96.94 89 GLN A O 1
ATOM 716 N N . ARG A 1 90 ? 14.891 -17.328 -2.271 1 96.94 90 ARG A N 1
ATOM 717 C CA . ARG A 1 90 ? 14.703 -18.719 -1.883 1 96.94 90 ARG A CA 1
ATOM 718 C C . ARG A 1 90 ? 13.609 -19.375 -2.713 1 96.94 90 ARG A C 1
ATOM 720 O O . ARG A 1 90 ? 13.773 -20.516 -3.178 1 96.94 90 ARG A O 1
ATOM 727 N N . TRP A 1 91 ? 12.484 -18.625 -2.9 1 97 91 TRP A N 1
ATOM 728 C CA . TRP A 1 91 ? 11.328 -19.172 -3.605 1 97 91 TRP A CA 1
ATOM 729 C C . TRP A 1 91 ? 11.656 -19.453 -5.07 1 97 91 TRP A C 1
ATOM 731 O O . TRP A 1 91 ? 11.031 -20.297 -5.707 1 97 91 TRP A O 1
ATOM 741 N N . THR A 1 92 ? 12.617 -18.75 -5.613 1 96.19 92 THR A N 1
ATOM 742 C CA . THR A 1 92 ? 12.891 -18.844 -7.043 1 96.19 92 THR A CA 1
ATOM 743 C C . THR A 1 92 ? 14.133 -19.688 -7.297 1 96.19 92 THR A C 1
ATOM 745 O O . THR A 1 92 ? 14.586 -19.812 -8.438 1 96.19 92 THR A O 1
ATOM 748 N N . GLU A 1 93 ? 14.711 -20.25 -6.215 1 93.44 93 GLU A N 1
ATOM 749 C CA . GLU A 1 93 ? 15.922 -21.047 -6.328 1 93.44 93 GLU A CA 1
ATOM 750 C C . GLU A 1 93 ?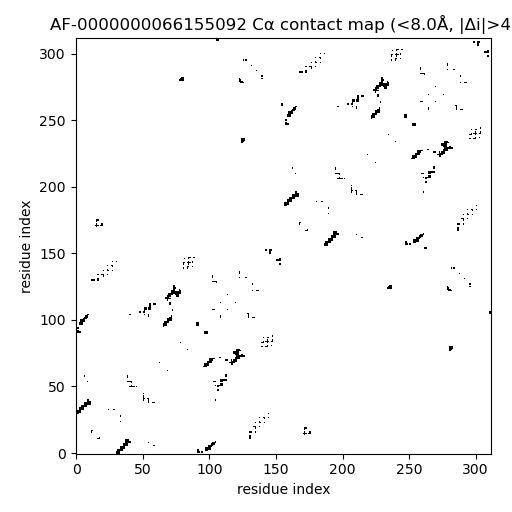 15.633 -22.406 -6.938 1 93.44 93 GLU A C 1
ATOM 752 O O . GLU A 1 93 ? 16.438 -22.938 -7.715 1 93.44 93 GLU A O 1
ATOM 757 N N . ASP A 1 94 ? 14.531 -23.031 -6.5 1 90.19 94 ASP A N 1
ATOM 758 C CA . ASP A 1 94 ? 14.148 -24.359 -6.988 1 90.19 94 ASP A CA 1
ATOM 759 C C . ASP A 1 94 ? 13.484 -24.266 -8.359 1 90.19 94 ASP A C 1
ATOM 761 O O . ASP A 1 94 ? 12.383 -23.734 -8.484 1 90.19 94 ASP A O 1
ATOM 765 N N . PRO A 1 95 ? 14.07 -24.844 -9.312 1 89 95 PRO A N 1
ATOM 766 C CA . PRO A 1 95 ? 13.516 -24.75 -10.664 1 89 95 PRO A CA 1
ATOM 767 C C . PRO A 1 95 ? 12.234 -25.562 -10.844 1 89 95 PRO A C 1
ATOM 769 O O . PRO A 1 95 ? 11.523 -25.391 -11.836 1 89 95 PRO A O 1
ATOM 772 N N . ASN A 1 96 ? 11.938 -26.406 -9.883 1 91.44 96 ASN A N 1
ATOM 773 C CA . ASN A 1 96 ? 10.758 -27.266 -10 1 91.44 96 ASN A CA 1
ATOM 774 C C . ASN A 1 96 ? 9.531 -26.625 -9.359 1 91.44 96 ASN A C 1
ATOM 776 O O . ASN A 1 96 ? 8.422 -27.141 -9.477 1 91.44 96 ASN A O 1
ATOM 780 N N . LEU A 1 97 ? 9.789 -25.562 -8.727 1 94.56 97 LEU A N 1
ATOM 781 C CA . LEU A 1 97 ? 8.695 -24.859 -8.062 1 94.56 97 LEU A CA 1
ATOM 782 C C . LEU A 1 97 ? 8.547 -23.453 -8.609 1 94.56 97 LEU A C 1
ATOM 784 O O . LEU A 1 97 ? 9.539 -22.766 -8.875 1 94.56 97 LEU A O 1
ATOM 788 N N . THR A 1 98 ? 7.309 -23.078 -8.828 1 97.19 98 THR A N 1
ATOM 789 C CA . THR A 1 98 ? 7.012 -21.719 -9.281 1 97.19 98 THR A CA 1
ATOM 790 C C . THR A 1 98 ? 6.219 -20.953 -8.227 1 97.19 98 THR A C 1
ATOM 792 O O . THR A 1 98 ? 5.078 -21.312 -7.922 1 97.19 98 THR A O 1
ATOM 795 N N . PRO A 1 99 ? 6.855 -19.938 -7.629 1 98.44 99 PRO A N 1
ATOM 796 C CA . PRO A 1 99 ? 6.043 -19.109 -6.734 1 98.44 99 PRO A CA 1
ATOM 797 C C . PRO A 1 99 ? 4.777 -18.578 -7.41 1 98.44 99 PRO A C 1
ATOM 799 O O . PRO A 1 99 ? 4.848 -18 -8.492 1 98.44 99 PRO A O 1
ATOM 802 N N . THR A 1 100 ? 3.635 -18.812 -6.824 1 98.75 100 THR A N 1
ATOM 803 C CA . THR A 1 100 ? 2.336 -18.422 -7.352 1 98.75 100 THR A CA 1
ATOM 804 C C . THR A 1 100 ? 1.58 -17.562 -6.332 1 98.75 100 THR A C 1
ATOM 806 O O . THR A 1 100 ? 1.065 -18.094 -5.34 1 98.75 100 THR A O 1
ATOM 809 N N . PHE A 1 101 ? 1.522 -16.297 -6.637 1 98.88 101 PHE A N 1
ATOM 810 C CA . PHE A 1 101 ? 0.869 -15.336 -5.75 1 98.88 101 PHE A CA 1
ATOM 811 C C . PHE A 1 101 ? -0.623 -15.25 -6.051 1 98.88 101 PHE A C 1
ATOM 813 O O . PHE A 1 101 ? -1.02 -15.102 -7.211 1 98.88 101 PHE A O 1
ATOM 820 N N . VAL A 1 102 ? -1.408 -15.297 -4.965 1 98.75 102 VAL A N 1
ATOM 821 C CA . VAL A 1 102 ? -2.855 -15.305 -5.148 1 98.75 102 VAL A CA 1
ATOM 822 C C . VAL A 1 102 ? -3.484 -14.156 -4.363 1 98.75 102 VAL A C 1
ATOM 824 O O . VAL A 1 102 ? -3.238 -14.008 -3.166 1 98.75 102 VAL A O 1
ATOM 827 N N . ILE A 1 103 ? -4.203 -13.352 -5.031 1 98 103 ILE A N 1
ATOM 828 C CA . ILE A 1 103 ? -5.039 -12.336 -4.402 1 98 103 ILE A CA 1
ATOM 829 C C . ILE A 1 103 ? -6.512 -12.633 -4.684 1 98 103 ILE A C 1
ATOM 831 O O . ILE A 1 103 ? -6.906 -12.797 -5.84 1 98 103 ILE A O 1
ATOM 835 N N . GLY A 1 104 ? -7.285 -12.742 -3.666 1 95.69 104 GLY A N 1
ATOM 836 C CA . GLY A 1 104 ? -8.703 -13.062 -3.77 1 95.69 104 GLY A CA 1
ATOM 837 C C . GLY A 1 104 ? -9.57 -11.844 -4.043 1 95.69 104 GLY A C 1
ATOM 838 O O . GLY A 1 104 ? -9.055 -10.773 -4.355 1 95.69 104 GLY A O 1
ATOM 839 N N . GLY A 1 105 ? -10.859 -12.055 -4.008 1 91.5 105 GLY A N 1
ATOM 840 C CA . GLY A 1 105 ? -11.828 -10.992 -4.227 1 91.5 105 GLY A CA 1
ATOM 841 C C . GLY A 1 105 ? -12.094 -10.156 -2.988 1 91.5 105 GLY A C 1
ATOM 842 O O . GLY A 1 105 ? -11.352 -10.242 -2.008 1 91.5 105 GLY A O 1
ATOM 843 N N . PRO A 1 106 ? -13.109 -9.312 -3.031 1 87.5 106 PRO A N 1
ATOM 844 C CA . PRO A 1 106 ? -13.398 -8.352 -1.966 1 87.5 106 PRO A CA 1
ATOM 845 C C . PRO A 1 106 ? -13.727 -9.023 -0.635 1 87.5 106 PRO A C 1
ATOM 847 O O . PRO A 1 106 ? -13.648 -8.391 0.419 1 87.5 106 PRO A O 1
ATOM 850 N N . PHE A 1 107 ? -14.047 -10.273 -0.676 1 89.5 107 PHE A N 1
ATOM 851 C CA . PHE A 1 107 ? -14.477 -10.914 0.563 1 89.5 107 PHE A CA 1
ATOM 852 C C . PHE A 1 107 ? -13.406 -11.883 1.064 1 89.5 107 PHE A C 1
ATOM 854 O O . PHE A 1 107 ? -13.625 -12.602 2.041 1 89.5 107 PHE A O 1
ATOM 861 N N . GLY A 1 108 ? -12.297 -11.906 0.374 1 92.25 108 GLY A N 1
ATOM 862 C CA . GLY A 1 108 ? -11.172 -12.695 0.852 1 92.25 108 GLY A CA 1
ATOM 863 C C . GLY A 1 108 ? -11.047 -14.039 0.157 1 92.25 108 GLY A C 1
ATOM 864 O O . GLY A 1 108 ? -11.656 -14.258 -0.893 1 92.25 108 GLY A O 1
ATOM 865 N N . LEU A 1 109 ? -10.195 -14.852 0.689 1 96.81 109 LEU A N 1
ATOM 866 C CA . LEU A 1 109 ? -9.875 -16.156 0.101 1 96.81 109 LEU A CA 1
ATOM 867 C C . LEU A 1 109 ? -10.562 -17.281 0.865 1 96.81 109 LEU A C 1
ATOM 869 O O . LEU A 1 109 ? -10.656 -17.234 2.094 1 96.81 109 LEU A O 1
ATOM 873 N N . ALA A 1 110 ? -10.961 -18.312 0.158 1 96.75 110 ALA A N 1
ATOM 874 C CA . ALA A 1 110 ? -11.531 -19.5 0.775 1 96.75 110 ALA A CA 1
ATOM 875 C C . ALA A 1 110 ? -10.492 -20.234 1.609 1 96.75 110 ALA A C 1
ATOM 877 O O . ALA A 1 110 ? -9.297 -20.219 1.284 1 96.75 110 ALA A O 1
ATOM 878 N N . ASP A 1 111 ? -10.961 -20.922 2.637 1 96.38 111 ASP A N 1
ATOM 879 C CA . ASP A 1 111 ? -10.07 -21.688 3.508 1 96.38 111 ASP A CA 1
ATOM 880 C C . ASP A 1 111 ? -9.281 -22.719 2.713 1 96.38 111 ASP A C 1
ATOM 882 O O . ASP A 1 111 ? -8.109 -22.984 3.016 1 96.38 111 ASP A O 1
ATOM 886 N N . GLU A 1 112 ? -9.898 -23.297 1.77 1 96.88 112 GLU A N 1
ATOM 887 C CA . GLU A 1 112 ? -9.234 -24.312 0.954 1 96.88 112 GLU A CA 1
ATOM 888 C C . GLU A 1 112 ? -7.98 -23.75 0.292 1 96.88 112 GLU A C 1
ATOM 890 O O . GLU A 1 112 ? -6.953 -24.438 0.219 1 96.88 112 GLU A O 1
ATOM 895 N N . VAL A 1 113 ? -8.062 -22.484 -0.194 1 98 113 VAL A N 1
ATOM 896 C CA . VAL A 1 113 ? -6.922 -21.828 -0.833 1 98 113 VAL A CA 1
ATOM 897 C C . VAL A 1 113 ? -5.852 -21.516 0.21 1 98 113 VAL A C 1
ATOM 899 O O . VAL A 1 113 ? -4.676 -21.812 0.01 1 98 113 VAL A O 1
ATOM 902 N N . LYS A 1 114 ? -6.27 -20.922 1.347 1 97.38 114 LYS A N 1
ATOM 903 C CA . LYS A 1 114 ? -5.344 -20.547 2.414 1 97.38 114 LYS A CA 1
ATOM 904 C C . LYS A 1 114 ? -4.613 -21.766 2.955 1 97.38 114 LYS A C 1
ATOM 906 O O . LYS A 1 114 ? -3.418 -21.703 3.25 1 97.38 114 LYS A O 1
ATOM 911 N N . ASN A 1 115 ? -5.363 -22.891 3.064 1 96.75 115 ASN A N 1
ATOM 912 C CA . ASN A 1 115 ? -4.789 -24.109 3.604 1 96.75 115 ASN A CA 1
ATOM 913 C C . ASN A 1 115 ? -3.779 -24.734 2.643 1 96.75 115 ASN A C 1
ATOM 915 O O . ASN A 1 115 ? -2.84 -25.406 3.068 1 96.75 115 ASN A O 1
ATOM 919 N N . ALA A 1 116 ? -3.979 -24.531 1.389 1 97.44 116 ALA A N 1
ATOM 920 C CA . ALA A 1 116 ? -3.084 -25.062 0.367 1 97.44 116 ALA A CA 1
ATOM 921 C C . ALA A 1 116 ? -1.828 -24.203 0.232 1 97.44 116 ALA A C 1
ATOM 923 O O . ALA A 1 116 ? -0.832 -24.641 -0.35 1 97.44 116 ALA A O 1
ATOM 924 N N . ALA A 1 117 ? -1.835 -22.969 0.721 1 98.06 117 ALA A N 1
ATOM 925 C CA . ALA A 1 117 ? -0.738 -22.031 0.547 1 98.06 117 ALA A CA 1
ATOM 926 C C . ALA A 1 117 ? 0.467 -22.422 1.396 1 98.06 117 ALA A C 1
ATOM 928 O O . ALA A 1 117 ? 0.318 -22.781 2.564 1 98.06 117 ALA A O 1
ATOM 929 N N . ARG A 1 118 ? 1.554 -22.359 0.827 1 97.19 118 ARG A N 1
ATOM 930 C CA . ARG A 1 118 ? 2.797 -22.562 1.562 1 97.19 118 ARG A CA 1
ATOM 931 C C . ARG A 1 118 ? 3.121 -21.359 2.443 1 97.19 118 ARG A C 1
ATOM 933 O O . ARG A 1 118 ? 3.703 -21.516 3.52 1 97.19 118 ARG A O 1
ATOM 940 N N . VAL A 1 119 ? 2.781 -20.234 1.951 1 97.69 119 VAL A N 1
ATOM 941 C CA . VAL A 1 119 ? 3.027 -18.969 2.648 1 97.69 119 VAL A CA 1
ATOM 942 C C . VAL A 1 119 ? 1.766 -18.109 2.625 1 97.69 119 VAL A C 1
ATOM 944 O O . VAL A 1 119 ? 1.094 -18.016 1.595 1 97.69 119 VAL A O 1
ATOM 947 N N . LYS A 1 120 ? 1.396 -17.656 3.725 1 98.38 120 LYS A N 1
ATOM 948 C CA . LYS A 1 120 ? 0.432 -16.562 3.816 1 98.38 120 LYS A CA 1
ATOM 949 C C . LYS A 1 120 ? 1.133 -15.234 4.078 1 98.38 120 LYS A C 1
ATOM 951 O O . LYS A 1 120 ? 1.734 -15.039 5.133 1 98.38 120 LYS A O 1
ATOM 956 N N . LEU A 1 121 ? 1.024 -14.32 3.088 1 98.56 121 LEU A N 1
ATOM 957 C CA . LEU A 1 121 ? 1.771 -13.07 3.102 1 98.56 121 LEU A CA 1
ATOM 958 C C . LEU A 1 121 ? 0.85 -11.891 3.402 1 98.56 121 LEU A C 1
ATOM 960 O O . LEU A 1 121 ? -0.192 -11.734 2.762 1 98.56 121 LEU A O 1
ATOM 964 N N . SER A 1 122 ? 1.162 -11.18 4.398 1 98.38 122 SER A N 1
ATOM 965 C CA . SER A 1 122 ? 0.467 -9.93 4.676 1 98.38 122 SER A CA 1
ATOM 966 C C . SER A 1 122 ? 1.293 -8.727 4.234 1 98.38 122 SER A C 1
ATOM 968 O O . SER A 1 122 ? 2.471 -8.609 4.582 1 98.38 122 SER A O 1
ATOM 970 N N . LEU A 1 123 ? 0.706 -7.871 3.461 1 98.38 123 LEU A N 1
ATOM 971 C CA . LEU A 1 123 ? 1.398 -6.676 2.996 1 98.38 123 LEU A CA 1
ATOM 972 C C . LEU A 1 123 ? 1.369 -5.582 4.059 1 98.38 123 LEU A C 1
ATOM 974 O O . LEU A 1 123 ? 2.203 -4.676 4.047 1 98.38 123 LEU A O 1
ATOM 978 N N . SER A 1 124 ? 0.414 -5.609 4.938 1 98.19 124 SER A N 1
ATOM 979 C CA . SER A 1 124 ? 0.175 -4.621 5.984 1 98.19 124 SER A CA 1
ATOM 980 C C . SER A 1 124 ? -0.841 -5.133 7.004 1 98.19 124 SER A C 1
ATOM 982 O O . SER A 1 124 ? -1.637 -6.023 6.699 1 98.19 124 SER A O 1
ATOM 984 N N . LYS A 1 125 ? -0.829 -4.582 8.164 1 97.31 125 LYS A N 1
ATOM 985 C CA . LYS A 1 125 ? -1.897 -4.855 9.125 1 97.31 125 LYS A CA 1
ATOM 986 C C . LYS A 1 125 ? -3.225 -4.27 8.648 1 97.31 125 LYS A C 1
ATOM 988 O O . LYS A 1 125 ? -4.289 -4.684 9.102 1 97.31 125 LYS A O 1
ATOM 993 N N . MET A 1 126 ? -3.127 -3.318 7.805 1 97.25 126 MET A N 1
ATOM 994 C CA . MET A 1 126 ? -4.316 -2.656 7.277 1 97.25 126 MET A CA 1
ATOM 995 C C . MET A 1 126 ? -4.973 -3.5 6.188 1 97.25 126 MET A C 1
ATOM 997 O O . MET A 1 126 ? -4.285 -4.211 5.449 1 97.25 126 MET A O 1
ATOM 1001 N N . THR A 1 127 ? -6.238 -3.385 6.043 1 96.12 127 THR A N 1
ATOM 1002 C CA . THR A 1 127 ? -6.961 -4.02 4.945 1 96.12 127 THR A CA 1
ATOM 1003 C C . THR A 1 127 ? -6.863 -3.18 3.676 1 96.12 127 THR A C 1
ATOM 1005 O O . THR A 1 127 ? -7.238 -2.006 3.67 1 96.12 127 THR A O 1
ATOM 1008 N N . LEU A 1 128 ? -6.355 -3.775 2.686 1 96.69 128 LEU A N 1
ATOM 1009 C CA . LEU A 1 128 ? -6.203 -3.076 1.414 1 96.69 128 LEU A CA 1
ATOM 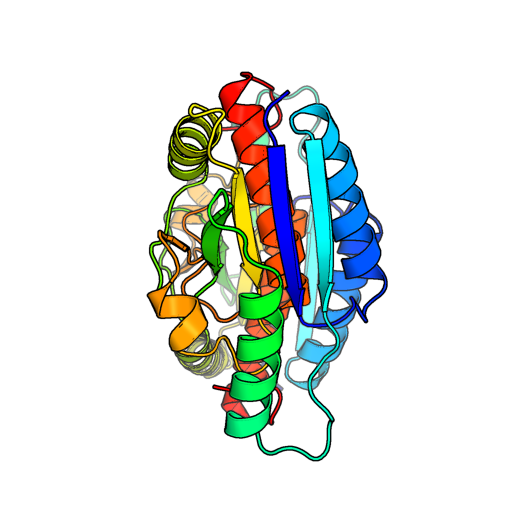1010 C C . LEU A 1 128 ? -7.25 -3.541 0.407 1 96.69 128 LEU A C 1
ATOM 1012 O O . LEU A 1 128 ? -7.555 -4.73 0.327 1 96.69 128 LEU A O 1
ATOM 1016 N N . PRO A 1 129 ? -7.852 -2.598 -0.325 1 95.44 129 PRO A N 1
ATOM 1017 C CA . PRO A 1 129 ? -8.617 -3.092 -1.473 1 95.44 129 PRO A CA 1
ATOM 1018 C C . PRO A 1 129 ? -7.762 -3.912 -2.439 1 95.44 129 PRO A C 1
ATOM 1020 O O . PRO A 1 129 ? -6.562 -3.652 -2.584 1 95.44 129 PRO A O 1
ATOM 1023 N N . HIS A 1 130 ? -8.312 -4.793 -3.107 1 95.31 130 HIS A N 1
ATOM 1024 C CA . HIS A 1 130 ? -7.562 -5.797 -3.852 1 95.31 130 HIS A CA 1
ATOM 1025 C C . HIS A 1 130 ? -6.73 -5.156 -4.957 1 95.31 130 HIS A C 1
ATOM 1027 O O . HIS A 1 130 ? -5.637 -5.629 -5.27 1 95.31 130 HIS A O 1
ATOM 1033 N N . GLU A 1 131 ? -7.238 -4.043 -5.566 1 97.19 131 GLU A N 1
ATOM 1034 C CA . GLU A 1 131 ? -6.465 -3.42 -6.637 1 97.19 131 GLU A CA 1
ATOM 1035 C C . GLU A 1 131 ? -5.207 -2.75 -6.086 1 97.19 131 GLU A C 1
ATOM 1037 O O . GLU A 1 131 ? -4.148 -2.795 -6.715 1 97.19 131 GLU A O 1
ATOM 1042 N N . LEU A 1 132 ? -5.348 -2.123 -4.949 1 98 132 LEU A N 1
ATOM 1043 C CA . LEU A 1 132 ? -4.191 -1.535 -4.285 1 98 132 LEU A CA 1
ATOM 1044 C C . LEU A 1 132 ? -3.23 -2.619 -3.805 1 98 132 LEU A C 1
ATOM 1046 O O . LEU A 1 132 ? -2.012 -2.469 -3.918 1 98 132 LEU A O 1
ATOM 1050 N N . ALA A 1 133 ? -3.77 -3.707 -3.281 1 98.31 133 ALA A N 1
ATOM 1051 C CA . ALA A 1 133 ? -2.941 -4.828 -2.85 1 98.31 133 ALA A CA 1
ATOM 1052 C C . ALA A 1 133 ? -2.119 -5.383 -4.008 1 98.31 133 ALA A C 1
ATOM 1054 O O . ALA A 1 133 ? -0.932 -5.676 -3.852 1 98.31 133 ALA A O 1
ATOM 1055 N N . ARG A 1 134 ? -2.758 -5.555 -5.145 1 98.56 134 ARG A N 1
ATOM 1056 C CA . ARG A 1 134 ? -2.072 -6.039 -6.336 1 98.56 134 ARG A CA 1
ATOM 1057 C C . ARG A 1 134 ? -0.929 -5.109 -6.727 1 98.56 134 ARG A C 1
ATOM 1059 O O . ARG A 1 134 ? 0.186 -5.566 -6.992 1 98.56 134 ARG A O 1
ATOM 1066 N N . THR A 1 135 ? -1.26 -3.83 -6.738 1 98.81 135 THR A N 1
ATOM 1067 C CA . THR A 1 135 ? -0.257 -2.824 -7.066 1 98.81 135 THR A CA 1
ATOM 1068 C C . THR A 1 135 ? 0.926 -2.902 -6.105 1 98.81 135 THR A C 1
ATOM 1070 O O . THR A 1 135 ? 2.08 -2.941 -6.539 1 98.81 135 THR A O 1
ATOM 1073 N N . MET A 1 136 ? 0.627 -2.951 -4.82 1 98.75 136 MET A N 1
ATOM 1074 C CA . MET A 1 136 ? 1.664 -2.977 -3.791 1 98.75 136 MET A CA 1
ATOM 1075 C C . MET A 1 136 ? 2.508 -4.242 -3.9 1 98.75 136 MET A C 1
ATOM 1077 O O . MET A 1 136 ? 3.732 -4.191 -3.77 1 98.75 136 MET A O 1
ATOM 1081 N N . LEU A 1 137 ? 1.853 -5.348 -4.133 1 98.88 137 LEU A N 1
ATOM 1082 C CA . LEU A 1 137 ? 2.584 -6.602 -4.266 1 98.88 137 LEU A CA 1
ATOM 1083 C C . LEU A 1 137 ? 3.588 -6.527 -5.414 1 98.88 137 LEU A C 1
ATOM 1085 O O . LEU A 1 137 ? 4.762 -6.863 -5.238 1 98.88 137 LEU A O 1
ATOM 1089 N N . LEU A 1 138 ? 3.117 -6.098 -6.562 1 98.88 138 LEU A N 1
ATOM 1090 C CA . LEU A 1 138 ? 3.98 -6.02 -7.738 1 98.88 138 LEU A CA 1
ATOM 1091 C C . LEU A 1 138 ? 5.141 -5.062 -7.492 1 98.88 138 LEU A C 1
ATOM 1093 O O . LEU A 1 138 ? 6.281 -5.355 -7.859 1 98.88 138 LEU A O 1
ATOM 1097 N N . GLU A 1 139 ? 4.867 -3.934 -6.875 1 98.62 139 GLU A N 1
ATOM 1098 C CA . GLU A 1 139 ? 5.914 -2.98 -6.52 1 98.62 139 GLU A CA 1
ATOM 1099 C C . GLU A 1 139 ? 6.941 -3.617 -5.59 1 98.62 139 GLU A C 1
ATOM 1101 O O . GLU A 1 139 ? 8.148 -3.463 -5.789 1 98.62 139 GLU A O 1
ATOM 1106 N N . GLN A 1 140 ? 6.512 -4.328 -4.582 1 98.56 140 GLN A N 1
ATOM 1107 C CA . GLN A 1 140 ? 7.422 -4.879 -3.582 1 98.56 140 GLN A CA 1
ATOM 1108 C C . GLN A 1 140 ? 8.234 -6.031 -4.156 1 98.56 140 GLN A C 1
ATOM 1110 O O . GLN A 1 140 ? 9.391 -6.23 -3.777 1 98.56 140 GLN A O 1
ATOM 1115 N N . LEU A 1 141 ? 7.59 -6.809 -5.047 1 98.69 141 LEU A N 1
ATOM 1116 C CA . LEU A 1 141 ? 8.359 -7.852 -5.719 1 98.69 141 LEU A CA 1
ATOM 1117 C C . LEU A 1 141 ? 9.43 -7.246 -6.613 1 98.69 141 LEU A C 1
ATOM 1119 O O . LEU A 1 141 ? 10.547 -7.762 -6.688 1 98.69 141 LEU A O 1
ATOM 1123 N N . TYR A 1 142 ? 9.078 -6.168 -7.277 1 98.38 142 TYR A N 1
ATOM 1124 C CA . TYR A 1 142 ? 10.07 -5.438 -8.055 1 98.38 142 TYR A CA 1
ATOM 1125 C C . TYR A 1 142 ? 11.188 -4.922 -7.152 1 98.38 142 TYR A C 1
ATOM 1127 O O . TYR A 1 142 ? 12.375 -5.066 -7.469 1 98.38 142 TYR A O 1
ATOM 1135 N N . ARG A 1 143 ? 10.805 -4.328 -6.098 1 97.69 143 ARG A N 1
ATOM 1136 C CA . ARG A 1 143 ? 11.789 -3.832 -5.141 1 97.69 143 ARG A CA 1
ATOM 1137 C C . ARG A 1 143 ? 12.68 -4.961 -4.629 1 97.69 143 ARG A C 1
ATOM 1139 O O . ARG A 1 143 ? 13.898 -4.809 -4.539 1 97.69 143 ARG A O 1
ATOM 1146 N N . ALA A 1 144 ? 12.078 -6.039 -4.277 1 97.81 144 ALA A N 1
ATOM 1147 C CA . ALA A 1 144 ? 12.812 -7.203 -3.797 1 97.81 144 ALA A CA 1
ATOM 1148 C C . ALA A 1 144 ? 13.828 -7.68 -4.84 1 97.81 144 ALA A C 1
ATOM 1150 O O . ALA A 1 144 ? 14.977 -7.973 -4.508 1 97.81 144 ALA A O 1
ATOM 1151 N N . ALA A 1 145 ? 13.359 -7.75 -6.07 1 97.25 145 ALA A N 1
ATOM 1152 C CA . ALA A 1 145 ? 14.25 -8.148 -7.16 1 97.25 145 ALA A CA 1
ATOM 1153 C C . ALA A 1 145 ? 15.398 -7.156 -7.324 1 97.25 145 ALA A C 1
ATOM 1155 O O . ALA A 1 145 ? 16.531 -7.551 -7.578 1 97.25 145 ALA A O 1
ATOM 1156 N N . SER A 1 146 ? 15.078 -5.875 -7.18 1 96.88 146 SER A N 1
ATOM 1157 C CA . SER A 1 146 ? 16.094 -4.824 -7.285 1 96.88 146 SER A CA 1
ATOM 1158 C C . SER A 1 146 ? 17.125 -4.945 -6.18 1 96.88 146 SER A C 1
ATOM 1160 O O . SER A 1 146 ? 18.328 -4.762 -6.422 1 96.88 146 SER A O 1
ATOM 1162 N N . ILE A 1 147 ? 16.672 -5.207 -4.988 1 96.25 147 ILE A N 1
ATOM 1163 C CA . ILE A 1 147 ? 17.562 -5.398 -3.854 1 96.25 147 ILE A CA 1
ATOM 1164 C C . ILE A 1 147 ? 18.531 -6.551 -4.145 1 96.25 147 ILE A C 1
ATOM 1166 O O . ILE A 1 147 ? 19.734 -6.434 -3.924 1 96.25 147 ILE A O 1
ATOM 1170 N N . LEU A 1 148 ? 18.031 -7.656 -4.633 1 94.56 148 LEU A N 1
ATOM 1171 C CA . LEU A 1 148 ? 18.812 -8.852 -4.922 1 94.56 148 LEU A CA 1
ATOM 1172 C C . LEU A 1 148 ? 19.891 -8.562 -5.965 1 94.56 148 LEU A C 1
ATOM 1174 O O . LEU A 1 148 ? 20.984 -9.133 -5.922 1 94.56 148 LEU A O 1
ATOM 1178 N N . ARG A 1 149 ? 19.594 -7.629 -6.832 1 93.12 149 ARG A N 1
ATOM 1179 C CA . ARG A 1 149 ? 20.516 -7.34 -7.926 1 93.12 149 ARG A CA 1
ATOM 1180 C C . ARG A 1 149 ? 21.422 -6.164 -7.578 1 93.12 149 ARG A C 1
ATOM 1182 O O . ARG A 1 149 ? 22.266 -5.766 -8.383 1 93.12 149 ARG A O 1
ATOM 1189 N N . GLY A 1 150 ? 21.203 -5.516 -6.422 1 89.62 150 GLY A N 1
ATOM 1190 C CA . GLY A 1 150 ? 22.031 -4.395 -5.996 1 89.62 150 GLY A CA 1
ATOM 1191 C C . GLY A 1 150 ? 21.719 -3.109 -6.746 1 89.62 150 GLY A C 1
ATOM 1192 O O . GLY A 1 150 ? 22.594 -2.271 -6.941 1 89.62 150 GLY A O 1
ATOM 1193 N N . SER A 1 151 ? 20.578 -2.934 -7.191 1 85.44 151 SER A N 1
ATOM 1194 C CA . SER A 1 151 ? 20.172 -1.737 -7.918 1 85.44 151 SER A CA 1
ATOM 1195 C C . SER A 1 151 ? 19.859 -0.592 -6.961 1 85.44 151 SER A C 1
ATOM 1197 O O . SER A 1 151 ? 19.469 -0.823 -5.816 1 85.44 151 SER A O 1
ATOM 1199 N N . PRO A 1 152 ? 20 0.674 -7.371 1 81.06 152 PRO A N 1
ATOM 1200 C CA . PRO A 1 152 ? 19.781 1.85 -6.523 1 81.06 152 PRO A CA 1
ATOM 1201 C C . PRO A 1 152 ? 18.312 2.084 -6.207 1 81.06 152 PRO A C 1
ATOM 1203 O O . PRO A 1 152 ? 17.984 2.971 -5.418 1 81.06 152 PRO A O 1
ATOM 1206 N N . TYR A 1 153 ? 17.484 1.421 -6.812 1 78.69 153 TYR A N 1
ATOM 1207 C CA . TYR A 1 153 ? 16.062 1.615 -6.547 1 78.69 153 TYR A CA 1
ATOM 1208 C C . TYR A 1 153 ? 15.773 1.54 -5.055 1 78.69 153 TYR A C 1
ATOM 1210 O O . TYR A 1 153 ? 14.844 2.184 -4.562 1 78.69 153 TYR A O 1
ATOM 1218 N N . HIS A 1 154 ? 16.531 0.812 -4.309 1 66.62 154 HIS A N 1
ATOM 1219 C CA . HIS A 1 154 ? 16.281 0.562 -2.895 1 66.62 154 HIS A CA 1
ATOM 1220 C C . HIS A 1 154 ? 17.109 1.487 -2.016 1 66.62 154 HIS A C 1
ATOM 1222 O O . HIS A 1 154 ? 18.344 1.489 -2.1 1 66.62 154 HIS A O 1
ATOM 1228 N N . HIS A 1 155 ? 16.656 2.723 -1.926 1 64.25 155 HIS A N 1
ATOM 1229 C CA . HIS A 1 155 ? 17.438 3.441 -0.923 1 64.25 155 HIS A CA 1
ATOM 1230 C C . HIS A 1 155 ? 17.203 2.873 0.472 1 64.25 155 HIS A C 1
ATOM 1232 O O . HIS A 1 155 ? 16.094 2.98 1.012 1 64.25 155 HIS A O 1
ATOM 1238 N N . VAL A 1 156 ? 17.797 1.6 0.575 1 50.38 156 VAL A N 1
ATOM 1239 C CA . VAL A 1 156 ? 17.703 1.046 1.923 1 50.38 156 VAL A CA 1
ATOM 1240 C C . VAL A 1 156 ? 18.766 1.695 2.818 1 50.38 156 VAL A C 1
ATOM 1242 O O . VAL A 1 156 ? 19.875 1.982 2.371 1 50.38 156 VAL A O 1
ATOM 1245 N N . MET B 1 1 ? -17.203 20.156 9.93 1 82.81 1 MET B N 1
ATOM 1246 C CA . MET B 1 1 ? -16.5 18.969 9.461 1 82.81 1 MET B CA 1
ATOM 1247 C C . MET B 1 1 ? -15.047 18.969 9.938 1 82.81 1 MET B C 1
ATOM 1249 O O . MET B 1 1 ? -14.391 20.016 9.906 1 82.81 1 MET B O 1
ATOM 1253 N N . SER B 1 2 ? -14.539 17.938 10.508 1 92.44 2 SER B N 1
ATOM 1254 C CA . SER B 1 2 ? -13.18 17.906 11.031 1 92.44 2 SER B CA 1
ATOM 1255 C C . SER B 1 2 ? -12.156 18.094 9.914 1 92.44 2 SER B C 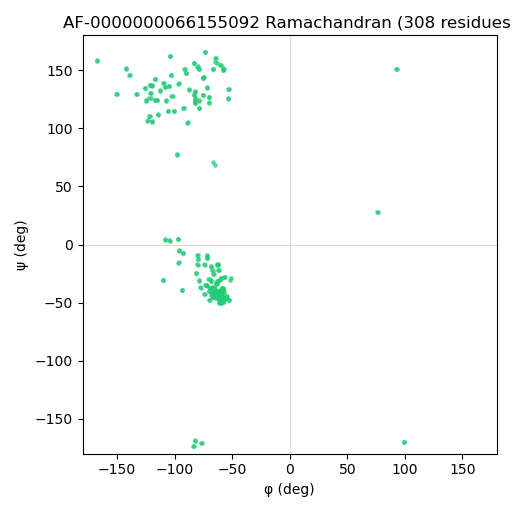1
ATOM 1257 O O . SER B 1 2 ? -12.461 17.875 8.742 1 92.44 2 SER B O 1
ATOM 1259 N N . LYS B 1 3 ? -11.008 18.547 10.305 1 96.19 3 LYS B N 1
ATOM 1260 C CA . LYS B 1 3 ? -9.984 18.922 9.328 1 96.19 3 LYS B CA 1
ATOM 1261 C C . LYS B 1 3 ? -8.82 17.938 9.352 1 96.19 3 LYS B C 1
ATOM 1263 O O . LYS B 1 3 ? -8.414 17.484 10.414 1 96.19 3 LYS B O 1
ATOM 1268 N N . LEU B 1 4 ? -8.336 17.609 8.188 1 98.25 4 LEU B N 1
ATOM 1269 C CA . LEU B 1 4 ? -7.074 16.906 8.016 1 98.25 4 LEU B CA 1
ATOM 1270 C C . LEU B 1 4 ? -6.105 17.719 7.168 1 98.25 4 LEU B C 1
ATOM 1272 O O . LEU B 1 4 ? -6.508 18.344 6.18 1 98.25 4 LEU B O 1
ATOM 1276 N N . GLN B 1 5 ? -4.918 17.734 7.59 1 98.44 5 GLN B N 1
ATOM 1277 C CA . GLN B 1 5 ? -3.871 18.438 6.852 1 98.44 5 GLN B CA 1
ATOM 1278 C C . GLN B 1 5 ? -2.795 17.469 6.375 1 98.44 5 GLN B C 1
ATOM 1280 O O . GLN B 1 5 ? -2.457 16.516 7.078 1 98.44 5 GLN B O 1
ATOM 1285 N N . PHE B 1 6 ? -2.322 17.766 5.168 1 98.69 6 PHE B N 1
ATOM 1286 C CA . PHE B 1 6 ? -1.267 16.938 4.582 1 98.69 6 PHE B CA 1
ATOM 1287 C C . PHE B 1 6 ? -0.079 17.812 4.168 1 98.69 6 PHE B C 1
ATOM 1289 O O . PHE B 1 6 ? -0.256 18.875 3.578 1 98.69 6 PHE B O 1
ATOM 1296 N N . VAL B 1 7 ? 1.112 17.359 4.5 1 98.62 7 VAL B N 1
ATOM 1297 C CA . VAL B 1 7 ? 2.359 17.953 4.023 1 98.62 7 VAL B CA 1
ATOM 1298 C C . VAL B 1 7 ? 3.18 16.906 3.281 1 98.62 7 VAL B C 1
ATOM 1300 O O . VAL B 1 7 ? 3.676 15.953 3.887 1 98.62 7 VAL B O 1
ATOM 1303 N N . TRP B 1 8 ? 3.293 17.078 1.971 1 97.88 8 TRP B N 1
ATOM 1304 C CA . TRP B 1 8 ? 4.023 16.156 1.105 1 97.88 8 TRP B CA 1
ATOM 1305 C C . TRP B 1 8 ? 5.328 16.781 0.625 1 97.88 8 TRP B C 1
ATOM 1307 O O . TRP B 1 8 ? 5.352 17.938 0.203 1 97.88 8 TRP B O 1
ATOM 1317 N N . VAL B 1 9 ? 6.367 15.984 0.679 1 97.31 9 VAL B N 1
ATOM 1318 C CA . VAL B 1 9 ? 7.59 16.422 0.016 1 97.31 9 VAL B CA 1
ATOM 1319 C C . VAL B 1 9 ? 7.625 15.891 -1.415 1 97.31 9 VAL B C 1
ATOM 1321 O O . VAL B 1 9 ? 7.617 14.68 -1.634 1 97.31 9 VAL B O 1
ATOM 1324 N N . GLY B 1 10 ? 7.637 16.812 -2.369 1 96.25 10 GLY B N 1
ATOM 1325 C CA . GLY B 1 10 ? 7.727 16.438 -3.771 1 96.25 10 GLY B CA 1
ATOM 1326 C C . GLY B 1 10 ? 6.371 16.281 -4.438 1 96.25 10 GLY B C 1
ATOM 1327 O O . GLY B 1 10 ? 5.391 15.914 -3.787 1 96.25 10 GLY B O 1
ATOM 1328 N N . LYS B 1 11 ? 6.305 16.516 -5.684 1 95.88 11 LYS B N 1
ATOM 1329 C CA . LYS B 1 11 ? 5.094 16.312 -6.473 1 95.88 11 LYS B CA 1
ATOM 1330 C C . LYS B 1 11 ? 4.953 14.859 -6.91 1 95.88 11 LYS B C 1
ATOM 1332 O O . LYS B 1 11 ? 5.926 14.109 -6.895 1 95.88 11 LYS B O 1
ATOM 1337 N N . LEU B 1 12 ? 3.758 14.445 -7.18 1 96.88 12 LEU B N 1
ATOM 1338 C CA . LEU B 1 12 ? 3.521 13.133 -7.77 1 96.88 12 LEU B CA 1
ATOM 1339 C C . LEU B 1 12 ? 4.008 13.094 -9.211 1 96.88 12 LEU B C 1
ATOM 1341 O O . LEU B 1 12 ? 3.568 13.891 -10.047 1 96.88 12 LEU B O 1
ATOM 1345 N N . LYS B 1 13 ? 4.867 12.227 -9.461 1 95.56 13 LYS B N 1
ATOM 1346 C CA . LYS B 1 13 ? 5.48 12.164 -10.789 1 95.56 13 LYS B CA 1
ATOM 1347 C C . LYS B 1 13 ? 4.738 11.188 -11.695 1 95.56 13 LYS B C 1
ATOM 1349 O O . LYS B 1 13 ? 4.555 11.453 -12.883 1 95.56 13 LYS B O 1
ATOM 1354 N N . GLU B 1 14 ? 4.281 10.055 -11.203 1 97.25 14 GLU B N 1
ATOM 1355 C CA . GLU B 1 14 ? 3.574 9.055 -11.992 1 97.25 14 GLU B CA 1
ATOM 1356 C C . GLU B 1 14 ? 2.098 9.406 -12.148 1 97.25 14 GLU B C 1
ATOM 1358 O O . GLU B 1 14 ? 1.388 9.578 -11.156 1 97.25 14 GLU B O 1
ATOM 1363 N N . PRO B 1 15 ? 1.647 9.453 -13.352 1 98.25 15 PRO B N 1
ATOM 1364 C CA . PRO B 1 15 ? 0.254 9.852 -13.562 1 98.25 15 PRO B CA 1
ATOM 1365 C C . PRO B 1 15 ? -0.738 8.938 -12.844 1 98.25 15 PRO B C 1
ATOM 1367 O O . PRO B 1 15 ? -1.771 9.406 -12.359 1 98.25 15 PRO B O 1
ATOM 1370 N N . PHE B 1 16 ? -0.459 7.68 -12.812 1 98.62 16 PHE B N 1
ATOM 1371 C CA . PHE B 1 16 ? -1.409 6.766 -12.188 1 98.62 16 PHE B CA 1
ATOM 1372 C C . PHE B 1 16 ? -1.478 6.996 -10.68 1 98.62 16 PHE B C 1
ATOM 1374 O O . PHE B 1 16 ? -2.535 6.832 -10.07 1 98.62 16 PHE B O 1
ATOM 1381 N N . PHE B 1 17 ? -0.427 7.398 -10.039 1 98.62 17 PHE B N 1
ATOM 1382 C CA . PHE B 1 17 ? -0.492 7.715 -8.617 1 98.62 17 PHE B CA 1
ATOM 1383 C C . PHE B 1 17 ? -1.14 9.078 -8.398 1 98.62 17 PHE B C 1
ATOM 1385 O O . PHE B 1 17 ? -1.852 9.273 -7.41 1 98.62 17 PHE B O 1
ATOM 1392 N N . ARG B 1 18 ? -0.839 10.016 -9.297 1 98.5 18 ARG B N 1
ATOM 1393 C CA . ARG B 1 18 ? -1.537 11.297 -9.242 1 98.5 18 ARG B CA 1
ATOM 1394 C C . ARG B 1 18 ? -3.049 11.094 -9.281 1 98.5 18 ARG B C 1
ATOM 1396 O O . ARG B 1 18 ? -3.777 11.656 -8.461 1 98.5 18 ARG B O 1
ATOM 1403 N N . ASP B 1 19 ? -3.488 10.258 -10.203 1 98.75 19 ASP B N 1
ATOM 1404 C CA . ASP B 1 19 ? -4.914 9.984 -10.359 1 98.75 19 ASP B CA 1
ATOM 1405 C C . ASP B 1 19 ? -5.465 9.234 -9.148 1 98.75 19 ASP B C 1
ATOM 1407 O O . ASP B 1 19 ? -6.57 9.523 -8.68 1 98.75 19 ASP B O 1
ATOM 1411 N N . ALA B 1 20 ? -4.742 8.266 -8.656 1 98.81 20 ALA B N 1
ATOM 1412 C CA . ALA B 1 20 ? -5.18 7.508 -7.484 1 98.81 20 ALA B CA 1
ATOM 1413 C C . ALA B 1 20 ? -5.32 8.414 -6.266 1 98.81 20 ALA B C 1
ATOM 1415 O O . ALA B 1 20 ? -6.332 8.359 -5.559 1 98.81 20 ALA B O 1
ATOM 1416 N N . CYS B 1 21 ? -4.316 9.273 -6.039 1 98.75 21 CYS B N 1
ATOM 1417 C CA . CYS B 1 21 ? -4.367 10.195 -4.914 1 98.75 21 CYS B CA 1
ATOM 1418 C C . CYS B 1 21 ? -5.551 11.148 -5.047 1 98.75 21 CYS B C 1
ATOM 1420 O O . CYS B 1 21 ? -6.238 11.43 -4.062 1 98.75 21 CYS B O 1
ATOM 1422 N N . ALA B 1 22 ? -5.738 11.672 -6.254 1 98.69 22 ALA B N 1
ATOM 1423 C CA . ALA B 1 22 ? -6.883 12.547 -6.492 1 98.69 22 ALA B CA 1
ATOM 1424 C C . ALA B 1 22 ? -8.195 11.836 -6.188 1 98.69 22 ALA B C 1
ATOM 1426 O O . ALA B 1 22 ? -9.102 12.414 -5.586 1 98.69 22 ALA B O 1
ATOM 1427 N N . HIS B 1 23 ? -8.32 10.562 -6.594 1 98.69 23 HIS B N 1
ATOM 1428 C CA . HIS B 1 23 ? -9.5 9.742 -6.367 1 98.69 23 HIS B CA 1
ATOM 1429 C C . HIS B 1 23 ? -9.82 9.625 -4.883 1 98.69 23 HIS B C 1
ATOM 1431 O O . HIS B 1 23 ? -10.938 9.914 -4.453 1 98.69 23 HIS B O 1
ATOM 1437 N N . TYR B 1 24 ? -8.852 9.297 -4.082 1 98.56 24 TYR B N 1
ATOM 1438 C CA . TYR B 1 24 ? -9.094 9.055 -2.664 1 98.56 24 TYR B CA 1
ATOM 1439 C C . TYR B 1 24 ? -9.211 10.367 -1.898 1 98.56 24 TYR B C 1
ATOM 1441 O O . TYR B 1 24 ? -9.922 10.445 -0.894 1 98.56 24 TYR B O 1
ATOM 1449 N N . THR B 1 25 ? -8.461 11.414 -2.398 1 98.75 25 THR B N 1
ATOM 1450 C CA . THR B 1 25 ? -8.633 12.742 -1.817 1 98.75 25 THR B CA 1
ATOM 1451 C C . THR B 1 25 ? -10.078 13.211 -1.962 1 98.75 25 THR B C 1
ATOM 1453 O O . THR B 1 25 ? -10.664 13.727 -1.008 1 98.75 25 THR B O 1
ATOM 1456 N N . LYS B 1 26 ? -10.594 13.023 -3.15 1 98.5 26 LYS B N 1
ATOM 1457 C CA . LYS B 1 26 ? -11.977 13.406 -3.402 1 98.5 26 LYS B CA 1
ATOM 1458 C C . LYS B 1 26 ? -12.93 12.648 -2.49 1 98.5 26 LYS B C 1
ATOM 1460 O O . LYS B 1 26 ? -13.828 13.242 -1.885 1 98.5 26 LYS B O 1
ATOM 1465 N N . LYS B 1 27 ? -12.82 11.359 -2.342 1 97.81 27 LYS B N 1
ATOM 1466 C CA . LYS B 1 27 ? -13.672 10.539 -1.487 1 97.81 27 LYS B CA 1
ATOM 1467 C C . LYS B 1 27 ? -13.539 10.945 -0.023 1 97.81 27 LYS B C 1
ATOM 1469 O O . LYS B 1 27 ? -14.539 11.102 0.679 1 97.81 27 LYS B O 1
ATOM 1474 N N . LEU B 1 28 ? -12.281 11.109 0.417 1 98.19 28 LEU B N 1
ATOM 1475 C CA . LEU B 1 28 ? -12 11.477 1.801 1 98.19 28 LEU B CA 1
ATOM 1476 C C . LEU B 1 28 ? -12.57 12.859 2.119 1 98.19 28 LEU B C 1
ATOM 1478 O O . LEU B 1 28 ? -13.016 13.109 3.242 1 98.19 28 LEU B O 1
ATOM 1482 N N . GLY B 1 29 ? -12.555 13.734 1.101 1 98.06 29 GLY B N 1
ATOM 1483 C CA . GLY B 1 29 ? -13.047 15.094 1.244 1 98.06 29 GLY B CA 1
ATOM 1484 C C . GLY B 1 29 ? -14.523 15.164 1.58 1 98.06 29 GLY B C 1
ATOM 1485 O O . GLY B 1 29 ? -15.016 16.203 2.021 1 98.06 29 GLY B O 1
ATOM 1486 N N . ARG B 1 30 ? -15.234 14.07 1.369 1 96.19 30 ARG B N 1
ATOM 1487 C CA . ARG B 1 30 ? -16.641 14.008 1.728 1 96.19 30 ARG B CA 1
ATOM 1488 C C . ARG B 1 30 ? -16.828 13.891 3.238 1 96.19 30 ARG B C 1
ATOM 1490 O O . ARG B 1 30 ? -17.922 14.109 3.758 1 96.19 30 ARG B O 1
ATOM 1497 N N . PHE B 1 31 ? -15.773 13.531 3.934 1 95.56 31 PHE B N 1
ATOM 1498 C CA . PHE B 1 31 ? -15.852 13.273 5.367 1 95.56 31 PHE B CA 1
ATOM 1499 C C . PHE B 1 31 ? -15.125 14.359 6.152 1 95.56 31 PHE B C 1
ATOM 1501 O O . PHE B 1 31 ? -15.469 14.641 7.305 1 95.56 31 PHE B O 1
ATOM 1508 N N . HIS B 1 32 ? -14.086 14.906 5.527 1 96.94 32 HIS B N 1
ATOM 1509 C CA . HIS B 1 32 ? -13.219 15.867 6.199 1 96.94 32 HIS B CA 1
ATOM 1510 C C . HIS B 1 32 ? -12.844 17.016 5.273 1 96.94 32 HIS B C 1
ATOM 1512 O O . HIS B 1 32 ? -12.773 16.844 4.055 1 96.94 32 HIS B O 1
ATOM 1518 N N . LYS B 1 33 ? -12.711 18.188 5.895 1 97.38 33 LYS B N 1
ATOM 1519 C CA . LYS B 1 33 ? -12.031 19.25 5.16 1 97.38 33 LYS B CA 1
ATOM 1520 C C . LYS B 1 33 ? -10.547 18.953 5.008 1 97.38 33 LYS B C 1
ATOM 1522 O O . LYS B 1 33 ? -9.859 18.672 5.992 1 97.38 33 LYS B O 1
ATOM 1527 N N . LEU B 1 34 ? -10.047 19 3.762 1 98.31 34 LEU B N 1
ATOM 1528 C CA . LEU B 1 34 ? -8.664 18.609 3.506 1 98.31 34 LEU B CA 1
ATOM 1529 C C . LEU B 1 34 ? -7.832 19.812 3.082 1 98.31 34 LEU B C 1
ATOM 1531 O O . LEU B 1 34 ? -8.273 20.625 2.264 1 98.31 34 LEU B O 1
ATOM 1535 N N . ASP B 1 35 ? -6.691 19.969 3.693 1 97.44 35 ASP B N 1
ATOM 1536 C CA . ASP B 1 35 ? -5.684 20.938 3.279 1 97.44 35 ASP B CA 1
ATOM 1537 C C . ASP B 1 35 ? -4.367 20.25 2.936 1 97.44 35 ASP B C 1
ATOM 1539 O O . ASP B 1 35 ? -3.838 19.469 3.734 1 97.44 35 ASP B O 1
ATOM 1543 N N . GLU B 1 36 ? -3.904 20.516 1.768 1 97.38 36 GLU B N 1
ATOM 1544 C CA . GLU B 1 36 ? -2.693 19.859 1.287 1 97.38 36 GLU B CA 1
ATOM 1545 C C . GLU B 1 36 ? -1.606 20.875 0.955 1 97.38 36 GLU B C 1
ATOM 1547 O O . GLU B 1 36 ? -1.872 21.875 0.293 1 97.38 36 GLU B O 1
ATOM 1552 N N . THR B 1 37 ? -0.434 20.672 1.443 1 97.88 37 THR B N 1
ATOM 1553 C CA . THR B 1 37 ? 0.755 21.438 1.094 1 97.88 37 THR B CA 1
ATOM 1554 C C . THR B 1 37 ? 1.804 20.547 0.439 1 97.88 37 THR B C 1
ATOM 1556 O O . THR B 1 37 ? 2.178 19.516 0.994 1 97.88 37 THR B O 1
ATOM 1559 N N . ILE B 1 38 ? 2.221 20.938 -0.747 1 98.06 38 ILE B N 1
ATOM 1560 C CA . ILE B 1 38 ? 3.279 20.219 -1.439 1 98.06 38 ILE B CA 1
ATOM 1561 C C . ILE B 1 38 ? 4.574 21.016 -1.396 1 98.06 38 ILE B C 1
ATOM 1563 O O . ILE B 1 38 ? 4.637 22.141 -1.93 1 98.06 38 ILE B O 1
ATOM 1567 N N . LEU B 1 39 ? 5.543 20.484 -0.732 1 98.12 39 LEU B N 1
ATOM 1568 C CA . LEU B 1 39 ? 6.859 21.109 -0.641 1 98.12 39 LEU B CA 1
ATOM 1569 C C . LEU B 1 39 ? 7.773 20.625 -1.756 1 98.12 39 LEU B C 1
ATOM 1571 O O . LEU B 1 39 ? 7.695 19.453 -2.164 1 98.12 39 LEU B O 1
ATOM 1575 N N . LYS B 1 40 ? 8.719 21.453 -2.168 1 95.88 40 LYS B N 1
ATOM 1576 C CA . LYS B 1 40 ? 9.664 21.078 -3.213 1 95.88 40 LYS B CA 1
ATOM 1577 C C . LYS B 1 40 ? 10.711 20.109 -2.684 1 95.88 40 LYS B C 1
ATOM 1579 O O . LYS B 1 40 ? 11.141 20.203 -1.533 1 95.88 40 LYS B O 1
ATOM 1584 N N . ASP B 1 41 ? 11.039 19.25 -3.551 1 95.06 41 ASP B N 1
ATOM 1585 C CA . ASP B 1 41 ? 12.195 18.422 -3.234 1 95.06 41 ASP B CA 1
ATOM 1586 C C . ASP B 1 41 ? 13.43 19.281 -2.982 1 95.06 41 ASP B C 1
ATOM 1588 O O . ASP B 1 41 ? 13.562 20.375 -3.543 1 95.06 41 ASP B O 1
ATOM 1592 N N . ALA B 1 42 ? 14.266 18.719 -2.139 1 94.69 42 ALA B N 1
ATOM 1593 C CA . ALA B 1 42 ? 15.562 19.375 -1.995 1 94.69 42 ALA B CA 1
ATOM 1594 C C . ALA B 1 42 ? 16.312 19.406 -3.324 1 94.69 42 ALA B C 1
ATOM 1596 O O . ALA B 1 42 ? 16.062 18.578 -4.203 1 94.69 42 ALA B O 1
ATOM 1597 N N . PRO B 1 43 ? 17.219 20.391 -3.477 1 92.38 43 PRO B N 1
ATOM 1598 C CA . PRO B 1 43 ? 18.016 20.438 -4.703 1 92.38 43 PRO B CA 1
ATOM 1599 C C . PRO B 1 43 ? 18.734 19.109 -4.992 1 92.38 43 PRO B C 1
ATOM 1601 O O . PRO B 1 43 ? 19.297 18.5 -4.082 1 92.38 43 PRO B O 1
ATOM 1604 N N . GLY B 1 44 ? 18.656 18.641 -6.234 1 87.38 44 GLY B N 1
ATOM 1605 C CA . GLY B 1 44 ? 19.156 17.344 -6.664 1 87.38 44 GLY B CA 1
ATOM 1606 C C . GLY B 1 44 ? 20.625 17.125 -6.363 1 87.38 44 GLY B C 1
ATOM 1607 O O . GLY B 1 44 ? 21.062 15.992 -6.133 1 87.38 44 GLY B O 1
ATOM 1608 N N . LYS B 1 45 ? 21.484 18.188 -6.289 1 92.06 45 LYS B N 1
ATOM 1609 C CA . LYS B 1 45 ? 22.938 18.078 -6.148 1 92.06 45 LYS B CA 1
ATOM 1610 C C . LYS B 1 45 ? 23.328 17.797 -4.699 1 92.06 45 LYS B C 1
ATOM 1612 O O . LYS B 1 45 ? 24.469 17.422 -4.418 1 92.06 45 LYS B O 1
ATOM 1617 N N . LEU B 1 46 ? 22.375 17.953 -3.809 1 92.94 46 LEU B N 1
ATOM 1618 C CA . LEU B 1 46 ? 22.688 17.766 -2.396 1 92.94 46 LEU B CA 1
ATOM 1619 C C . LEU B 1 46 ? 22.828 16.281 -2.066 1 92.94 46 LEU B C 1
ATOM 1621 O O . LEU B 1 46 ? 22.094 15.445 -2.604 1 92.94 46 LEU B O 1
ATOM 1625 N N . PRO B 1 47 ? 23.781 16.031 -1.175 1 93.5 47 PRO B N 1
ATOM 1626 C CA . PRO B 1 47 ? 23.844 14.648 -0.689 1 93.5 47 PRO B CA 1
ATOM 1627 C C . PRO B 1 47 ? 22.609 14.234 0.092 1 93.5 47 PRO B C 1
ATOM 1629 O O . PRO B 1 47 ? 21.875 15.102 0.592 1 93.5 47 PRO B O 1
ATOM 1632 N N . PRO B 1 48 ? 22.375 12.93 0.227 1 90.69 48 PRO B N 1
ATOM 1633 C CA . PRO B 1 48 ? 21.141 12.414 0.818 1 90.69 48 PRO B CA 1
ATOM 1634 C C . PRO B 1 48 ? 20.844 13.016 2.189 1 90.69 48 PRO B C 1
ATOM 1636 O O . PRO B 1 48 ? 19.719 13.469 2.436 1 90.69 48 PRO B O 1
ATOM 1639 N N . MET B 1 49 ? 21.797 13.062 3.07 1 92.31 49 MET B N 1
ATOM 1640 C CA . MET B 1 49 ? 21.562 13.57 4.418 1 92.31 49 MET B CA 1
ATOM 1641 C C . MET B 1 49 ? 21.219 15.055 4.387 1 92.31 49 MET B C 1
ATOM 1643 O O . MET B 1 49 ? 20.375 15.516 5.156 1 92.31 49 MET B O 1
ATOM 1647 N N . ASP B 1 50 ? 21.828 15.82 3.502 1 95.56 50 ASP B N 1
ATOM 1648 C CA . ASP B 1 50 ? 21.531 17.234 3.354 1 95.56 50 ASP B CA 1
ATOM 1649 C C . ASP B 1 50 ? 20.141 17.453 2.762 1 95.56 50 ASP B C 1
ATOM 1651 O O . ASP B 1 50 ? 19.453 18.406 3.117 1 95.56 50 ASP B O 1
ATOM 1655 N N . LYS B 1 51 ? 19.781 16.562 1.829 1 95.5 51 LYS B N 1
ATOM 1656 C CA . LYS B 1 51 ? 18.438 16.625 1.271 1 95.5 51 LYS B CA 1
ATOM 1657 C C . LYS B 1 51 ? 17.375 16.469 2.361 1 95.5 51 LYS B C 1
ATOM 1659 O O . LYS B 1 51 ? 16.422 17.25 2.43 1 95.5 51 LYS B O 1
ATOM 1664 N N . VAL B 1 52 ? 17.641 15.469 3.219 1 95.94 52 VAL B N 1
ATOM 1665 C CA . VAL B 1 52 ? 16.719 15.164 4.305 1 95.94 52 VAL B CA 1
ATOM 1666 C C . VAL B 1 52 ? 16.594 16.359 5.234 1 95.94 52 VAL B C 1
ATOM 1668 O O . VAL B 1 52 ? 15.492 16.75 5.625 1 95.94 52 VAL B O 1
ATOM 1671 N N . GLN B 1 53 ? 17.719 17 5.543 1 96.75 53 GLN B N 1
ATOM 1672 C CA . GLN B 1 53 ? 17.719 18.156 6.438 1 96.75 53 GLN B CA 1
ATOM 1673 C C . GLN B 1 53 ? 17.031 19.344 5.801 1 96.75 53 GLN B C 1
ATOM 1675 O O . GLN B 1 53 ? 16.266 20.047 6.461 1 96.75 53 GLN B O 1
ATOM 1680 N N . HIS B 1 54 ? 17.344 19.531 4.551 1 97.38 54 HIS B N 1
ATOM 1681 C CA . HIS B 1 54 ? 16.719 20.625 3.801 1 97.38 54 HIS B CA 1
ATOM 1682 C C . HIS B 1 54 ? 15.195 20.484 3.799 1 97.38 54 HIS B C 1
ATOM 1684 O O . HIS B 1 54 ? 14.484 21.438 4.105 1 97.38 54 HIS B O 1
ATOM 1690 N N . GLU B 1 55 ? 14.711 19.328 3.492 1 97.62 55 GLU 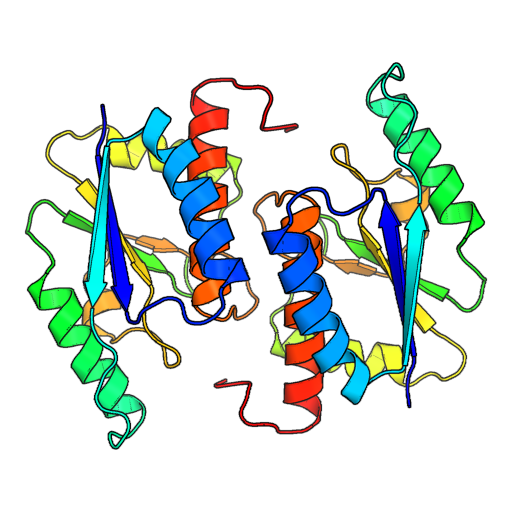B N 1
ATOM 1691 C CA . GLU B 1 55 ? 13.281 19.047 3.438 1 97.62 55 GLU B CA 1
ATOM 1692 C C . GLU B 1 55 ? 12.656 19.109 4.828 1 97.62 55 GLU B C 1
ATOM 1694 O O . GLU B 1 55 ? 11.516 19.562 4.98 1 97.62 55 GLU B O 1
ATOM 1699 N N . GLY B 1 56 ? 13.43 18.641 5.836 1 97.88 56 GLY B N 1
ATOM 1700 C CA . GLY B 1 56 ? 12.961 18.719 7.211 1 97.88 56 GLY B CA 1
ATOM 1701 C C . GLY B 1 56 ? 12.68 20.141 7.668 1 97.88 56 GLY B C 1
ATOM 1702 O O . GLY B 1 56 ? 11.656 20.391 8.297 1 97.88 56 GLY B O 1
ATOM 1703 N N . LYS B 1 57 ? 13.586 21.047 7.328 1 97.62 57 LYS B N 1
ATOM 1704 C CA . LYS B 1 57 ? 13.406 22.453 7.668 1 97.62 57 LYS B CA 1
ATOM 1705 C C . LYS B 1 57 ? 12.164 23.031 6.988 1 97.62 57 LYS B C 1
ATOM 1707 O O . LYS B 1 57 ? 11.406 23.781 7.605 1 97.62 57 LYS B O 1
ATOM 1712 N N . ALA B 1 58 ? 12 22.688 5.75 1 98.06 58 ALA B N 1
ATOM 1713 C CA . ALA B 1 58 ? 10.836 23.156 5.008 1 98.06 58 ALA B CA 1
ATOM 1714 C C . ALA B 1 58 ? 9.539 22.656 5.641 1 98.06 58 ALA B C 1
ATOM 1716 O O . ALA B 1 58 ? 8.555 23.406 5.73 1 98.06 58 ALA B O 1
ATOM 1717 N N . ILE B 1 59 ? 9.516 21.375 6.074 1 98.44 59 ILE B N 1
ATOM 1718 C CA . ILE B 1 59 ? 8.352 20.781 6.734 1 98.44 59 ILE B CA 1
ATOM 1719 C C . ILE B 1 59 ? 8.055 21.547 8.023 1 98.44 59 ILE B C 1
ATOM 1721 O O . ILE B 1 59 ? 6.93 21.984 8.25 1 98.44 59 ILE B O 1
ATOM 1725 N N . MET B 1 60 ? 9.117 21.734 8.867 1 98 60 MET B N 1
ATOM 1726 C CA . MET B 1 60 ? 8.938 22.359 10.172 1 98 60 MET B CA 1
ATOM 1727 C C . MET B 1 60 ? 8.445 23.797 10.023 1 98 60 MET B C 1
ATOM 1729 O O . MET B 1 60 ? 7.68 24.281 10.859 1 98 60 MET B O 1
ATOM 1733 N N . ALA B 1 61 ? 8.852 24.438 8.93 1 97.81 61 ALA B N 1
ATOM 1734 C CA . ALA B 1 61 ? 8.461 25.828 8.688 1 97.81 61 ALA B CA 1
ATOM 1735 C C . ALA B 1 61 ? 6.969 25.922 8.398 1 97.81 61 ALA B C 1
ATOM 1737 O O . ALA B 1 61 ? 6.383 27 8.523 1 97.81 61 ALA B O 1
ATOM 1738 N N . ARG B 1 62 ? 6.336 24.812 8.023 1 96.94 62 ARG B N 1
ATOM 1739 C CA . ARG B 1 62 ? 4.926 24.828 7.652 1 96.94 62 ARG B CA 1
ATOM 1740 C C . ARG B 1 62 ? 4.047 24.422 8.828 1 96.94 62 ARG B C 1
ATOM 1742 O O . ARG B 1 62 ? 2.836 24.656 8.812 1 96.94 62 ARG B O 1
ATOM 1749 N N . ILE B 1 63 ? 4.629 23.844 9.867 1 96.31 63 ILE B N 1
ATOM 1750 C CA . ILE B 1 63 ? 3.877 23.281 10.969 1 96.31 63 ILE B CA 1
ATOM 1751 C C . ILE B 1 63 ? 3.49 24.375 11.961 1 96.31 63 ILE B C 1
ATOM 1753 O O . ILE B 1 63 ? 4.324 25.203 12.336 1 96.31 6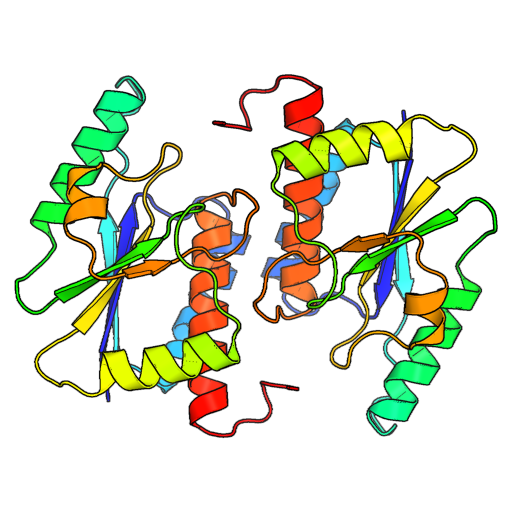3 ILE B O 1
ATOM 1757 N N . LYS B 1 64 ? 2.277 24.422 12.359 1 95.75 64 LYS B N 1
ATOM 1758 C CA . LYS B 1 64 ? 1.729 25.375 13.328 1 95.75 64 LYS B CA 1
ATOM 1759 C C . LYS B 1 64 ? 1.518 24.719 14.688 1 95.75 64 LYS B C 1
ATOM 1761 O O . LYS B 1 64 ? 1.449 23.484 14.781 1 95.75 64 LYS B O 1
ATOM 1766 N N . PRO B 1 65 ? 1.377 25.5 15.719 1 93.5 65 PRO B N 1
ATOM 1767 C CA . PRO B 1 65 ? 1.155 24.953 17.062 1 93.5 65 PRO B CA 1
ATOM 1768 C C . PRO B 1 65 ? -0.114 24.109 17.156 1 93.5 65 PRO B C 1
ATOM 1770 O O . PRO B 1 65 ? -0.194 23.188 17.969 1 93.5 65 PRO B O 1
ATOM 1773 N N . SER B 1 66 ? -1.04 24.422 16.375 1 95.44 66 SER B N 1
ATOM 1774 C CA . SER B 1 66 ? -2.311 23.703 16.391 1 95.44 66 SER B CA 1
ATOM 1775 C C . SER B 1 66 ? -2.217 22.375 15.641 1 95.44 66 SER B C 1
ATOM 1777 O O . SER B 1 66 ? -3.15 21.578 15.672 1 95.44 66 SER B O 1
ATOM 1779 N N . ASP B 1 67 ? -1.127 22.141 14.945 1 96.81 67 ASP B N 1
ATOM 1780 C CA . ASP B 1 67 ? -0.976 20.922 14.148 1 96.81 67 ASP B CA 1
ATOM 1781 C C . ASP B 1 67 ? -0.532 19.75 15.016 1 96.81 67 ASP B C 1
ATOM 1783 O O . ASP B 1 67 ? 0.414 19.859 15.797 1 96.81 67 ASP B O 1
ATOM 1787 N N . MET B 1 68 ? -1.29 18.734 14.984 1 97.56 68 MET B N 1
ATOM 1788 C CA . MET B 1 68 ? -0.852 17.469 15.547 1 97.56 68 MET B CA 1
ATOM 1789 C C . MET B 1 68 ? -0.11 16.641 14.5 1 97.56 68 MET B C 1
ATOM 1791 O O . MET B 1 68 ? -0.732 16.016 13.633 1 97.56 68 MET B O 1
ATOM 1795 N N . LEU B 1 69 ? 1.17 16.594 14.641 1 98.31 69 LEU B N 1
ATOM 1796 C CA . LEU B 1 69 ? 2.016 16.016 13.594 1 98.31 69 LEU B CA 1
ATOM 1797 C C . LEU B 1 69 ? 2.002 14.5 13.656 1 98.31 69 LEU B C 1
ATOM 1799 O O . LEU B 1 69 ? 2.277 13.906 14.703 1 98.31 69 LEU B O 1
ATOM 1803 N N . ILE B 1 70 ? 1.639 13.883 12.531 1 98.62 70 ILE B N 1
ATOM 1804 C CA . ILE B 1 70 ? 1.681 12.445 12.312 1 98.62 70 ILE B CA 1
ATOM 1805 C C . ILE B 1 70 ? 2.621 12.125 11.148 1 98.62 70 ILE B C 1
ATOM 1807 O O . ILE B 1 70 ? 2.275 12.344 9.984 1 98.62 70 ILE B O 1
ATOM 1811 N N . CYS B 1 71 ? 3.74 11.609 11.453 1 98.38 71 CYS B N 1
ATOM 1812 C CA . CYS B 1 71 ? 4.727 11.336 10.414 1 98.38 71 CYS B CA 1
ATOM 1813 C C . CYS B 1 71 ? 4.66 9.875 9.977 1 98.38 71 CYS B C 1
ATOM 1815 O O . CYS B 1 71 ? 4.477 8.984 10.805 1 98.38 71 CYS B O 1
ATOM 1817 N N . LEU B 1 72 ? 4.762 9.695 8.734 1 98.06 72 LEU B N 1
ATOM 1818 C CA . LEU B 1 72 ? 4.871 8.328 8.234 1 98.06 72 LEU B CA 1
ATOM 1819 C C . LEU B 1 72 ? 6.312 7.836 8.312 1 98.06 72 LEU B C 1
ATOM 1821 O O . LEU B 1 72 ? 7.234 8.531 7.875 1 98.06 72 LEU B O 1
ATOM 1825 N N . ASP B 1 73 ? 6.445 6.711 8.883 1 95 73 ASP B N 1
ATOM 1826 C CA . ASP B 1 73 ? 7.746 6.094 9.133 1 95 73 ASP B CA 1
ATOM 1827 C C . ASP B 1 73 ? 7.641 4.57 9.133 1 95 73 ASP B C 1
ATOM 1829 O O . ASP B 1 73 ? 6.793 4.004 9.82 1 95 73 ASP B O 1
ATOM 1833 N N . GLU B 1 74 ? 8.492 3.912 8.391 1 91.38 74 GLU B N 1
ATOM 1834 C CA . GLU B 1 74 ? 8.43 2.457 8.312 1 91.38 74 GLU B CA 1
ATOM 1835 C C . GLU B 1 74 ? 8.672 1.819 9.68 1 91.38 74 GLU B C 1
ATOM 1837 O O . GLU B 1 74 ? 8.289 0.671 9.914 1 91.38 74 GLU B O 1
ATOM 1842 N N . LYS B 1 75 ? 9.328 2.555 10.617 1 93.06 75 LYS B N 1
ATOM 1843 C CA . LYS B 1 75 ? 9.625 2.039 11.953 1 93.06 75 LYS B CA 1
ATOM 1844 C C . LYS B 1 75 ? 8.578 2.506 12.961 1 93.06 75 LYS B C 1
ATOM 1846 O O . LYS B 1 75 ? 8.734 2.283 14.164 1 93.06 75 LYS B O 1
ATOM 1851 N N . GLY B 1 76 ? 7.566 3.18 12.453 1 96.81 76 GLY B N 1
ATOM 1852 C CA . GLY B 1 76 ? 6.52 3.691 13.328 1 96.81 76 GLY B CA 1
ATOM 1853 C C . GLY B 1 76 ? 5.539 2.623 13.773 1 96.81 76 GLY B C 1
ATOM 1854 O O . GLY B 1 76 ? 5.801 1.429 13.617 1 96.81 76 GLY B O 1
ATOM 1855 N N . LYS B 1 77 ? 4.516 3.055 14.383 1 97.38 77 LYS B N 1
ATOM 1856 C CA . LYS B 1 77 ? 3.467 2.17 14.891 1 97.38 77 LYS B CA 1
ATOM 1857 C C . LYS B 1 77 ? 2.584 1.663 13.75 1 97.38 77 LYS B C 1
ATOM 1859 O O . LYS B 1 77 ? 2.119 2.447 12.922 1 97.38 77 LYS B O 1
ATOM 1864 N N . GLU B 1 78 ? 2.393 0.414 13.664 1 97.56 78 GLU B N 1
ATOM 1865 C CA . GLU B 1 78 ? 1.443 -0.174 12.727 1 97.56 78 GLU B CA 1
ATOM 1866 C C . GLU B 1 78 ? 0.06 -0.315 13.352 1 97.56 78 GLU B C 1
ATOM 1868 O O . GLU B 1 78 ? -0.06 -0.527 14.562 1 97.56 78 GLU B O 1
ATOM 1873 N N . MET B 1 79 ? -0.899 -0.182 12.531 1 97.5 79 MET B N 1
ATOM 1874 C CA . MET B 1 79 ? -2.281 -0.311 12.984 1 97.5 79 MET B CA 1
ATOM 1875 C C . MET B 1 79 ? -3.133 -1.018 11.93 1 97.5 79 MET B C 1
ATOM 1877 O O . MET B 1 79 ? -2.803 -0.998 10.742 1 97.5 79 MET B O 1
ATOM 1881 N N . THR B 1 80 ? -4.16 -1.689 12.422 1 97.38 80 THR B N 1
ATOM 1882 C CA . THR B 1 80 ? -5.18 -2.168 11.492 1 97.38 80 THR B CA 1
ATOM 1883 C C . THR B 1 80 ? -6.047 -1.013 11 1 97.38 80 THR B C 1
ATOM 1885 O O . THR B 1 80 ? -6.031 0.075 11.586 1 97.38 80 THR B O 1
ATOM 1888 N N . SER B 1 81 ? -6.785 -1.25 9.969 1 97.62 81 SER B N 1
ATOM 1889 C CA . SER B 1 81 ? -7.707 -0.229 9.484 1 97.62 81 SER B CA 1
ATOM 1890 C C . SER B 1 81 ? -8.695 0.183 10.562 1 97.62 81 SER B C 1
ATOM 1892 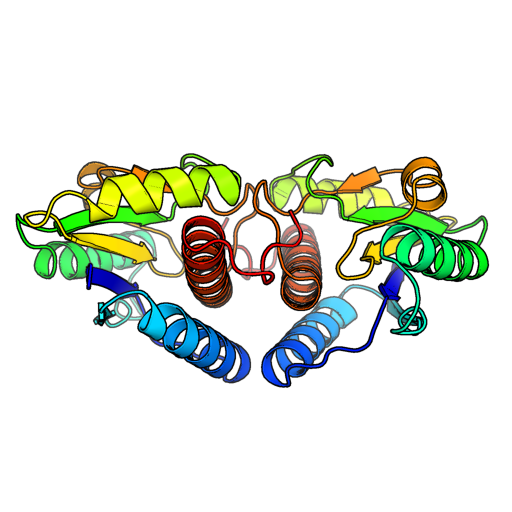O O . SER B 1 81 ? -9.016 1.366 10.711 1 97.62 81 SER B O 1
ATOM 1894 N N . VAL B 1 82 ? -9.164 -0.781 11.328 1 97 82 VAL B N 1
ATOM 1895 C CA . VAL B 1 82 ? -10.117 -0.51 12.391 1 97 82 VAL B CA 1
ATOM 1896 C C . VAL B 1 82 ? -9.453 0.332 13.477 1 97 82 VAL B C 1
ATOM 1898 O O . VAL B 1 82 ? -10.031 1.307 13.961 1 97 82 VAL B O 1
ATOM 1901 N N . GLU B 1 83 ? -8.258 -0.032 13.852 1 98.06 83 GLU B N 1
ATOM 1902 C CA . GLU B 1 83 ? -7.52 0.761 14.836 1 98.06 83 GLU B CA 1
ATOM 1903 C C . GLU B 1 83 ? -7.297 2.186 14.336 1 98.06 83 GLU B C 1
ATOM 1905 O O . GLU B 1 83 ? -7.449 3.145 15.094 1 98.06 83 GLU B O 1
ATOM 1910 N N . LEU B 1 84 ? -6.918 2.314 13.039 1 98.25 84 LEU B N 1
ATOM 1911 C CA . LEU B 1 84 ? -6.734 3.641 12.461 1 98.25 84 LEU B CA 1
ATOM 1912 C C . LEU B 1 84 ? -8.016 4.457 12.555 1 98.25 84 LEU B C 1
ATOM 1914 O O . LEU B 1 84 ? -7.977 5.664 12.82 1 98.25 84 LEU B O 1
ATOM 1918 N N . SER B 1 85 ? -9.141 3.791 12.344 1 98 85 SER B N 1
ATOM 1919 C CA . SER B 1 85 ? -10.414 4.5 12.414 1 98 85 SER B CA 1
ATOM 1920 C C . SER B 1 85 ? -10.656 5.066 13.812 1 98 85 SER B C 1
ATOM 1922 O O . SER B 1 85 ? -11.141 6.191 13.953 1 98 85 SER B O 1
ATOM 1924 N N . LYS B 1 86 ? -10.344 4.293 14.82 1 97.94 86 LYS B N 1
ATOM 1925 C CA . LYS B 1 86 ? -10.484 4.758 16.203 1 97.94 86 LYS B CA 1
ATOM 1926 C C . LYS B 1 86 ? -9.555 5.926 16.484 1 97.94 86 LYS B C 1
ATOM 1928 O O . LYS B 1 86 ? -9.945 6.902 17.125 1 97.94 86 LYS B O 1
ATOM 1933 N N . HIS B 1 87 ? -8.352 5.82 16 1 97.88 87 HIS B N 1
ATOM 1934 C CA . HIS B 1 87 ? -7.395 6.91 16.172 1 97.88 87 HIS B CA 1
ATOM 1935 C C . HIS B 1 87 ? -7.844 8.156 15.422 1 97.88 87 HIS B C 1
ATOM 1937 O O . HIS B 1 87 ? -7.758 9.266 15.953 1 97.88 87 HIS B O 1
ATOM 1943 N N . LEU B 1 88 ? -8.266 7.949 14.203 1 97.75 88 LEU B N 1
ATOM 1944 C CA . LEU B 1 88 ? -8.758 9.07 13.414 1 97.75 88 LEU B CA 1
ATOM 1945 C C . LEU B 1 88 ? -9.867 9.812 14.156 1 97.75 88 LEU B C 1
ATOM 1947 O O . LEU B 1 88 ? -9.891 11.039 14.188 1 97.75 88 LEU B O 1
ATOM 1951 N N . GLN B 1 89 ? -10.781 9.039 14.727 1 96.88 89 GLN B N 1
ATOM 1952 C CA . GLN B 1 89 ? -11.844 9.633 15.523 1 96.88 89 GLN B CA 1
ATOM 1953 C C . GLN B 1 89 ? -11.281 10.461 16.672 1 96.88 89 GLN B C 1
ATOM 1955 O O . GLN B 1 89 ? -11.68 11.617 16.859 1 96.88 89 GLN B O 1
ATOM 1960 N N . ARG B 1 90 ? -10.352 9.906 17.344 1 96.94 90 ARG B N 1
ATOM 1961 C CA . ARG B 1 90 ? -9.742 10.586 18.484 1 96.94 90 ARG B CA 1
ATOM 1962 C C . ARG B 1 90 ? -9 11.844 18.047 1 96.94 90 ARG B C 1
ATOM 1964 O O . ARG B 1 90 ? -9.117 12.898 18.672 1 96.94 90 ARG B O 1
ATOM 1971 N N . TRP B 1 91 ? -8.242 11.703 16.906 1 97 91 TRP B N 1
ATOM 1972 C CA . TRP B 1 91 ? -7.414 12.805 16.422 1 97 91 TRP B CA 1
ATOM 1973 C C . TRP B 1 91 ? -8.281 13.969 15.961 1 97 91 TRP B C 1
ATOM 1975 O O . TRP B 1 91 ? -7.828 15.117 15.945 1 97 91 TRP B O 1
ATOM 1985 N N . THR B 1 92 ? -9.492 13.703 15.578 1 96.19 92 THR B N 1
ATOM 1986 C CA . THR B 1 92 ? -10.32 14.742 14.984 1 96.19 92 THR B CA 1
ATOM 1987 C C . THR B 1 92 ? -11.375 15.234 15.984 1 96.19 92 THR B C 1
ATOM 1989 O O . THR B 1 92 ? -12.242 16.031 15.633 1 96.19 92 THR B O 1
ATOM 1992 N N . GLU B 1 93 ? -11.312 14.711 17.219 1 93.38 93 GLU B N 1
ATOM 1993 C CA . GLU B 1 93 ? -12.281 15.078 18.25 1 93.38 93 GLU B CA 1
ATOM 1994 C C . GLU B 1 93 ? -12.016 16.484 18.781 1 93.38 93 GLU B C 1
ATOM 1996 O O . GLU B 1 93 ? -12.953 17.234 19.062 1 93.38 93 GLU B O 1
ATOM 2001 N N . ASP B 1 94 ? -10.734 16.797 19 1 90.06 94 ASP B N 1
ATOM 2002 C CA . ASP B 1 94 ? -10.352 18.094 19.516 1 90.06 94 ASP B CA 1
ATOM 2003 C C . ASP B 1 94 ? -10.367 19.156 18.422 1 90.06 94 ASP B C 1
ATOM 2005 O O . ASP B 1 94 ? -9.547 19.109 17.5 1 90.06 94 ASP B O 1
ATOM 2009 N N . PRO B 1 95 ? -11.172 20.109 18.562 1 88.88 95 PRO B N 1
ATOM 2010 C CA . PRO B 1 95 ? -11.281 21.125 17.516 1 88.88 95 PRO B CA 1
ATOM 2011 C C . PRO B 1 95 ? -10.07 22.047 17.453 1 88.88 95 PRO B C 1
ATOM 2013 O O . PRO B 1 95 ? -9.898 22.781 16.484 1 88.88 95 PRO B O 1
ATOM 2016 N N . ASN B 1 96 ? -9.234 21.984 18.453 1 91.31 96 ASN B N 1
ATOM 2017 C CA . ASN B 1 96 ? -8.078 22.875 18.516 1 91.31 96 ASN B CA 1
ATOM 2018 C C . ASN B 1 96 ? -6.844 22.234 17.891 1 91.31 96 ASN B C 1
ATOM 2020 O O . ASN B 1 96 ? -5.812 22.891 17.719 1 91.31 96 ASN B O 1
ATOM 2024 N N . LEU B 1 97 ? -7.016 21.031 17.578 1 94.44 97 LEU B N 1
ATOM 2025 C CA . LEU B 1 97 ? -5.902 20.297 16.969 1 94.44 97 LEU B CA 1
ATOM 2026 C C . LEU B 1 97 ? -6.273 19.797 15.578 1 94.44 97 LEU B C 1
ATOM 2028 O O . LEU B 1 97 ? -7.398 19.328 15.367 1 94.44 97 LEU B O 1
ATOM 2032 N N . THR B 1 98 ? -5.344 19.953 14.672 1 97.19 98 THR B N 1
ATOM 2033 C CA . THR B 1 98 ? -5.535 19.438 13.32 1 97.19 98 THR B CA 1
ATOM 2034 C C . THR B 1 98 ? -4.531 18.328 13.016 1 97.19 98 THR B C 1
ATOM 2036 O O . THR B 1 98 ? -3.326 18.578 12.961 1 97.19 98 THR B O 1
ATOM 2039 N N . PRO B 1 99 ? -5.039 17.094 12.867 1 98.44 99 PRO B N 1
ATOM 2040 C CA . PRO B 1 99 ? -4.102 16.062 12.414 1 98.44 99 PRO B CA 1
ATOM 2041 C C . PRO B 1 99 ? -3.377 16.453 11.125 1 98.44 99 PRO B C 1
ATOM 2043 O O . PRO B 1 99 ? -4.02 16.828 10.141 1 98.44 99 PRO B O 1
ATOM 2046 N N . THR B 1 100 ? -2.068 16.422 11.133 1 98.75 100 THR B N 1
ATOM 2047 C CA . THR B 1 100 ? -1.226 16.781 10 1 98.75 100 THR B CA 1
ATOM 2048 C C . THR B 1 100 ? -0.294 15.641 9.617 1 98.75 100 THR B C 1
ATOM 2050 O O . THR B 1 100 ? 0.687 15.375 10.312 1 98.75 100 THR B O 1
ATOM 2053 N N . PHE B 1 101 ? -0.626 15.023 8.508 1 98.88 101 PHE B N 1
ATOM 2054 C CA . PHE B 1 101 ? 0.139 13.883 8.031 1 98.88 101 PHE B CA 1
ATOM 2055 C C . PHE B 1 101 ? 1.309 14.336 7.164 1 98.88 101 PHE B C 1
ATOM 2057 O O . PHE B 1 101 ? 1.134 15.148 6.254 1 98.88 101 PHE B O 1
ATOM 2064 N N . VAL B 1 102 ? 2.475 13.742 7.457 1 98.75 102 VAL B N 1
ATOM 2065 C CA . VAL B 1 102 ? 3.678 14.172 6.754 1 98.75 102 VAL B CA 1
ATOM 2066 C C . VAL B 1 102 ? 4.34 12.969 6.082 1 98.75 102 VAL B C 1
ATOM 2068 O O . VAL B 1 102 ? 4.605 11.953 6.738 1 98.75 102 VAL B O 1
ATOM 2071 N N . ILE B 1 103 ? 4.531 13.055 4.832 1 98 103 ILE B N 1
ATOM 2072 C CA . ILE B 1 103 ? 5.336 12.086 4.09 1 98 103 ILE B CA 1
ATOM 2073 C C . ILE B 1 103 ? 6.57 12.781 3.516 1 98 103 ILE B C 1
ATOM 2075 O O . ILE B 1 103 ? 6.457 13.805 2.832 1 98 103 ILE B O 1
ATOM 2079 N N . GLY B 1 104 ? 7.711 12.281 3.822 1 95.56 104 GLY B N 1
ATOM 2080 C CA . GLY B 1 104 ? 8.977 12.844 3.387 1 95.56 104 GLY B CA 1
ATOM 2081 C C . GLY B 1 104 ? 9.383 12.406 1.993 1 95.56 104 GLY B C 1
ATOM 2082 O O . GLY B 1 104 ? 8.586 11.812 1.27 1 95.56 104 GLY B O 1
ATOM 2083 N N . GLY B 1 105 ? 10.578 12.781 1.6 1 91.31 105 GLY B N 1
ATOM 2084 C CA . GLY B 1 105 ? 11.117 12.422 0.301 1 91.31 105 GLY B CA 1
ATOM 2085 C C . GLY B 1 105 ? 11.711 11.031 0.268 1 91.31 105 GLY B C 1
ATOM 2086 O O . GLY B 1 105 ? 11.5 10.234 1.186 1 91.31 105 GLY B O 1
ATOM 2087 N N . PRO B 1 106 ? 12.43 10.703 -0.794 1 87.31 106 PRO B N 1
ATOM 2088 C CA . PRO B 1 106 ? 12.945 9.352 -1.024 1 87.31 106 PRO B CA 1
ATOM 2089 C C . PRO B 1 106 ? 13.938 8.906 0.048 1 87.31 106 PRO B C 1
ATOM 2091 O O . PRO B 1 106 ? 14.188 7.707 0.202 1 87.31 106 PRO B O 1
ATOM 2094 N N . PHE B 1 107 ? 14.461 9.836 0.784 1 89.44 107 PHE B N 1
ATOM 2095 C CA . PHE B 1 107 ? 15.492 9.453 1.742 1 89.44 107 PHE B CA 1
ATOM 2096 C C . PHE B 1 107 ? 14.953 9.523 3.168 1 89.44 107 PHE B C 1
ATOM 2098 O O . PHE B 1 107 ? 15.711 9.344 4.129 1 89.44 107 PHE B O 1
ATOM 2105 N N . GLY B 1 108 ? 13.688 9.812 3.275 1 92.19 108 GLY B N 1
ATOM 2106 C CA . GLY B 1 108 ? 13.055 9.773 4.586 1 92.19 108 GLY B CA 1
ATOM 2107 C C . GLY B 1 108 ? 12.914 11.141 5.227 1 92.19 108 GLY B C 1
ATOM 2108 O O . GLY B 1 108 ? 13.047 12.164 4.551 1 92.19 108 GLY B O 1
ATOM 2109 N N . LEU B 1 109 ? 12.547 11.133 6.473 1 96.75 109 LEU B N 1
ATOM 2110 C CA . LEU B 1 109 ? 12.273 12.359 7.219 1 96.75 109 LEU B CA 1
ATOM 2111 C C . LEU B 1 109 ? 13.43 12.695 8.148 1 96.75 109 LEU B C 1
ATOM 2113 O O . LEU B 1 109 ? 14.031 11.797 8.742 1 96.75 109 LEU B O 1
ATOM 2117 N N . ALA B 1 110 ? 13.68 13.961 8.336 1 96.75 110 ALA B N 1
ATOM 2118 C CA . ALA B 1 110 ? 14.688 14.43 9.289 1 96.75 110 ALA B CA 1
ATOM 2119 C C . ALA B 1 110 ? 14.273 14.109 10.727 1 96.75 110 ALA B C 1
ATOM 2121 O O . ALA B 1 110 ? 13.078 14.094 11.047 1 96.75 110 ALA B O 1
ATOM 2122 N N . ASP B 1 111 ? 15.266 13.914 11.578 1 96.31 111 ASP B N 1
ATOM 2123 C CA . ASP B 1 111 ? 15.008 13.617 12.984 1 96.31 111 ASP B CA 1
ATOM 2124 C C . ASP B 1 111 ? 14.172 14.727 13.633 1 96.31 111 ASP B C 1
ATOM 2126 O O . ASP B 1 111 ? 13.336 14.453 14.484 1 96.31 111 ASP B O 1
ATOM 2130 N N . GLU B 1 112 ? 14.438 15.906 13.266 1 96.81 112 GLU B N 1
ATOM 2131 C CA . GLU B 1 112 ? 13.703 17.031 13.836 1 96.81 112 GLU B CA 1
ATOM 2132 C C . GLU B 1 112 ? 12.203 16.891 13.609 1 96.81 112 GLU B C 1
ATOM 2134 O O . GLU B 1 112 ? 11.398 17.188 14.5 1 96.81 112 GLU B O 1
ATOM 2139 N N . VAL B 1 113 ? 11.82 16.422 12.383 1 97.94 113 VAL B N 1
ATOM 2140 C CA . VAL B 1 113 ? 10.414 16.219 12.055 1 97.94 113 VAL B CA 1
ATOM 2141 C C . VAL B 1 113 ? 9.852 15.039 12.859 1 97.94 113 VAL B C 1
ATOM 2143 O O . VAL B 1 113 ? 8.789 15.148 13.469 1 97.94 113 VAL B O 1
ATOM 2146 N N . LYS B 1 114 ? 10.578 13.906 12.875 1 97.25 114 LYS B N 1
ATOM 2147 C CA . LYS B 1 114 ? 10.148 12.711 13.586 1 97.25 114 LYS B CA 1
ATOM 2148 C C . LYS B 1 114 ? 9.977 12.992 15.078 1 97.25 114 LYS B C 1
ATOM 2150 O O . LYS B 1 114 ? 9.039 12.5 15.703 1 97.25 114 LYS B O 1
ATOM 2155 N N . ASN B 1 115 ? 10.906 13.797 15.609 1 96.69 115 ASN B N 1
ATOM 2156 C CA . ASN B 1 115 ? 10.875 14.117 17.031 1 96.69 115 ASN B CA 1
ATOM 2157 C C . ASN B 1 115 ? 9.695 15.016 17.391 1 96.69 115 ASN B C 1
ATOM 2159 O O . ASN B 1 115 ? 9.18 14.977 18.5 1 96.69 115 ASN B O 1
ATOM 2163 N N . ALA B 1 116 ? 9.281 15.82 16.469 1 97.38 116 ALA B N 1
ATOM 2164 C CA . ALA B 1 116 ? 8.164 16.734 16.688 1 97.38 116 ALA B CA 1
ATOM 2165 C C . ALA B 1 116 ? 6.828 16.016 16.531 1 97.38 116 ALA B C 1
ATOM 2167 O O . ALA B 1 116 ? 5.785 16.516 16.953 1 97.38 116 ALA B O 1
ATOM 2168 N N . ALA B 1 117 ? 6.801 14.844 15.914 1 98.06 117 ALA B N 1
ATOM 2169 C CA . ALA B 1 117 ? 5.574 14.117 15.609 1 98.06 117 ALA B CA 1
ATOM 2170 C C . ALA B 1 117 ? 4.949 13.531 16.875 1 98.06 117 ALA B C 1
ATOM 2172 O O . ALA B 1 117 ? 5.652 12.961 17.703 1 98.06 117 ALA B O 1
ATOM 2173 N N . ARG B 1 118 ? 3.732 13.688 16.984 1 97.12 118 ARG B N 1
ATOM 2174 C CA . ARG B 1 118 ? 2.988 13.055 18.062 1 97.12 118 ARG B CA 1
ATOM 2175 C C . ARG B 1 118 ? 2.842 11.555 17.828 1 97.12 118 ARG B C 1
ATOM 2177 O O . ARG B 1 118 ? 2.818 10.766 18.766 1 97.12 118 ARG B O 1
ATOM 2184 N N . VAL B 1 119 ? 2.705 11.219 16.578 1 97.62 119 VAL B N 1
ATOM 2185 C CA . VAL B 1 119 ? 2.537 9.828 16.172 1 97.62 119 VAL B CA 1
ATOM 2186 C C . VAL B 1 119 ? 3.471 9.523 14.992 1 97.62 119 VAL B C 1
ATOM 2188 O O . VAL B 1 119 ? 3.605 10.336 14.07 1 97.62 119 VAL B O 1
ATOM 2191 N N . LYS B 1 120 ? 4.176 8.5 15.117 1 98.38 120 LYS B N 1
ATOM 2192 C CA . LYS B 1 120 ? 4.852 7.895 13.969 1 98.38 120 LYS B CA 1
ATOM 2193 C C . LYS B 1 120 ? 4.082 6.684 13.453 1 98.38 120 LYS B C 1
ATOM 2195 O O . LYS B 1 120 ? 3.959 5.676 14.156 1 98.38 120 LYS B O 1
ATOM 2200 N N . LEU B 1 121 ? 3.582 6.809 12.211 1 98.56 121 LEU B N 1
ATOM 2201 C CA . LEU B 1 121 ? 2.682 5.816 11.633 1 98.56 121 LEU B CA 1
ATOM 2202 C C . LEU B 1 121 ? 3.387 5 10.555 1 98.56 121 LEU B C 1
ATOM 2204 O O . LEU B 1 121 ? 4.004 5.566 9.648 1 98.56 121 LEU B O 1
ATOM 2208 N N . SER B 1 122 ? 3.385 3.748 10.711 1 98.31 122 SER B N 1
ATOM 2209 C CA . SER B 1 122 ? 3.871 2.854 9.664 1 98.31 122 SER B CA 1
ATOM 2210 C C . SER B 1 122 ? 2.715 2.203 8.914 1 98.31 122 SER B C 1
ATOM 2212 O O . SER B 1 122 ? 1.802 1.647 9.531 1 98.31 122 SER B O 1
ATOM 2214 N N . LEU B 1 123 ? 2.74 2.305 7.625 1 98.38 123 LEU B N 1
ATOM 2215 C CA . LEU B 1 123 ? 1.69 1.704 6.809 1 98.38 123 LEU B CA 1
ATOM 2216 C C . LEU B 1 123 ? 1.953 0.218 6.594 1 98.38 123 LEU B C 1
ATOM 2218 O O . LEU B 1 123 ? 1.03 -0.542 6.285 1 98.38 123 LEU B O 1
ATOM 2222 N N . SER B 1 124 ? 3.176 -0.204 6.684 1 98.19 124 SER B N 1
ATOM 2223 C CA . SER B 1 124 ? 3.637 -1.568 6.445 1 98.19 124 SER B CA 1
ATOM 2224 C C . SER B 1 124 ? 5.066 -1.76 6.938 1 98.19 124 SER B C 1
ATOM 2226 O O . SER B 1 124 ? 5.816 -0.791 7.078 1 98.19 124 SER B O 1
ATOM 2228 N N . LYS B 1 125 ? 5.441 -2.959 7.188 1 97.31 125 LYS B N 1
ATOM 2229 C CA . LYS B 1 125 ? 6.848 -3.254 7.449 1 97.31 125 LYS B CA 1
ATOM 2230 C C . LYS B 1 125 ? 7.699 -3.031 6.203 1 97.31 125 LYS B C 1
ATOM 2232 O O . LYS B 1 125 ? 8.914 -2.865 6.297 1 97.31 125 LYS B O 1
ATOM 2237 N N . MET B 1 126 ? 7.062 -3.088 5.102 1 97.25 126 MET B N 1
ATOM 2238 C CA . MET B 1 126 ? 7.758 -2.912 3.828 1 97.25 126 MET B CA 1
ATOM 2239 C C . MET B 1 126 ? 8.031 -1.437 3.559 1 97.25 126 MET B C 1
ATOM 2241 O O . MET B 1 126 ? 7.258 -0.57 3.963 1 97.25 126 MET B O 1
ATOM 2245 N N . THR B 1 127 ? 9.07 -1.152 2.852 1 96 127 THR B N 1
ATOM 2246 C CA . THR B 1 127 ? 9.367 0.203 2.402 1 96 127 THR B CA 1
ATOM 2247 C C . THR B 1 127 ? 8.57 0.539 1.142 1 96 127 THR B C 1
ATOM 2249 O O . THR B 1 127 ? 8.672 -0.162 0.133 1 96 127 THR B O 1
ATOM 2252 N N . LEU B 1 128 ? 7.82 1.543 1.239 1 96.69 128 LEU B N 1
ATOM 2253 C CA . LEU B 1 128 ? 7.004 1.962 0.103 1 96.69 128 LEU B CA 1
ATOM 2254 C C . LEU B 1 128 ? 7.59 3.205 -0.558 1 96.69 128 LEU B C 1
ATOM 2256 O O . LEU B 1 128 ? 8.062 4.113 0.129 1 96.69 128 LEU B O 1
ATOM 2260 N N . PRO B 1 129 ? 7.629 3.229 -1.895 1 95.44 129 PRO B N 1
ATOM 2261 C CA . PRO B 1 129 ? 7.91 4.535 -2.488 1 95.44 129 PRO B CA 1
ATOM 2262 C C . PRO B 1 129 ? 6.914 5.609 -2.062 1 95.44 129 PRO B C 1
ATOM 2264 O O . PRO B 1 129 ? 5.742 5.305 -1.818 1 95.44 129 PRO B O 1
ATOM 2267 N N . HIS B 1 130 ? 7.293 6.777 -2.021 1 95.31 130 HIS B N 1
ATOM 2268 C CA . HIS B 1 130 ? 6.512 7.836 -1.387 1 95.31 130 HIS B CA 1
ATOM 2269 C C . HIS B 1 130 ? 5.176 8.039 -2.098 1 95.31 130 HIS B C 1
ATOM 2271 O O . HIS B 1 130 ? 4.172 8.359 -1.46 1 95.31 130 HIS B O 1
ATOM 2277 N N . GLU B 1 131 ? 5.141 7.836 -3.447 1 97.12 131 GLU B N 1
ATOM 2278 C CA . GLU B 1 131 ? 3.877 8.039 -4.148 1 97.12 131 GLU B CA 1
ATOM 2279 C C . GLU B 1 131 ? 2.871 6.945 -3.797 1 97.12 131 GLU B C 1
ATOM 2281 O O . GLU B 1 131 ? 1.677 7.219 -3.658 1 97.12 131 GLU B O 1
ATOM 2286 N N . LEU B 1 132 ? 3.357 5.734 -3.691 1 98 132 LEU B N 1
ATOM 2287 C CA . LEU B 1 132 ? 2.504 4.633 -3.258 1 98 132 LEU B CA 1
ATOM 2288 C C . LEU B 1 132 ? 2.076 4.816 -1.806 1 98 132 LEU B C 1
ATOM 2290 O O . LEU B 1 132 ? 0.922 4.555 -1.457 1 98 132 LEU B O 1
ATOM 2294 N N . ALA B 1 133 ? 2.99 5.266 -0.964 1 98.25 133 ALA B N 1
ATOM 2295 C CA . ALA B 1 133 ? 2.668 5.535 0.434 1 98.25 133 ALA B CA 1
ATOM 2296 C C . ALA B 1 133 ? 1.556 6.574 0.55 1 98.25 133 ALA B C 1
ATOM 2298 O O . ALA B 1 133 ? 0.635 6.422 1.356 1 98.25 133 ALA B O 1
ATOM 2299 N N . ARG B 1 134 ? 1.676 7.637 -0.209 1 98.5 134 ARG B N 1
ATOM 2300 C CA . ARG B 1 134 ? 0.659 8.688 -0.219 1 98.5 134 ARG B CA 1
ATOM 2301 C C . ARG B 1 134 ? -0.701 8.125 -0.619 1 98.5 134 ARG B C 1
ATOM 2303 O O . ARG B 1 134 ? -1.709 8.391 0.038 1 98.5 134 ARG B O 1
ATOM 2310 N N . THR B 1 135 ? -0.672 7.344 -1.689 1 98.81 135 THR B N 1
ATOM 2311 C CA . THR B 1 135 ? -1.898 6.715 -2.17 1 98.81 135 THR B CA 1
ATOM 2312 C C . THR B 1 135 ? -2.518 5.84 -1.085 1 98.81 135 THR B C 1
ATOM 2314 O O . THR B 1 135 ? -3.713 5.945 -0.802 1 98.81 135 THR B O 1
ATOM 2317 N N . MET B 1 136 ? -1.698 5.008 -0.476 1 98.75 136 MET B N 1
ATOM 2318 C CA . MET B 1 136 ? -2.172 4.078 0.545 1 98.75 136 MET B CA 1
ATOM 2319 C C . MET B 1 136 ? -2.715 4.828 1.756 1 98.75 136 MET B C 1
ATOM 2321 O O . MET B 1 136 ? -3.748 4.453 2.312 1 98.75 136 MET B O 1
ATOM 2325 N N . LEU B 1 137 ? -2.01 5.863 2.146 1 98.88 137 LEU B N 1
ATOM 2326 C CA . LEU B 1 137 ? -2.465 6.648 3.291 1 98.88 137 LEU B CA 1
ATOM 2327 C C . LEU B 1 137 ? -3.854 7.223 3.037 1 98.88 137 LEU B C 1
ATOM 2329 O O . LEU B 1 137 ? -4.75 7.086 3.873 1 98.88 137 LEU B O 1
ATOM 2333 N N . LEU B 1 138 ? -4.016 7.859 1.897 1 98.88 138 LEU B N 1
ATOM 2334 C CA . LEU B 1 138 ? -5.293 8.484 1.565 1 98.88 138 LEU B CA 1
ATOM 2335 C C . LEU B 1 138 ? -6.406 7.438 1.502 1 98.88 138 LEU B C 1
ATOM 2337 O O . LEU B 1 138 ? -7.508 7.672 1.998 1 98.88 138 LEU B O 1
ATOM 2341 N N . GLU B 1 139 ? -6.121 6.293 0.916 1 98.62 139 GLU B N 1
ATOM 2342 C CA . GLU B 1 139 ? -7.082 5.195 0.874 1 98.62 139 GLU B CA 1
ATOM 2343 C C . GLU B 1 139 ? -7.465 4.746 2.281 1 98.62 139 GLU B C 1
ATOM 2345 O O . GLU B 1 139 ? -8.648 4.551 2.574 1 98.62 139 GLU B O 1
ATOM 2350 N N . GLN B 1 140 ? -6.516 4.582 3.156 1 98.56 140 GLN B N 1
ATOM 2351 C CA . GLN B 1 140 ? -6.785 4.047 4.484 1 98.56 140 GLN B CA 1
ATOM 2352 C C . GLN B 1 140 ? -7.523 5.066 5.352 1 98.56 140 GLN B C 1
ATOM 2354 O O . GLN B 1 140 ? -8.344 4.695 6.191 1 98.56 140 GLN B O 1
ATOM 2359 N N . LEU B 1 141 ? -7.172 6.359 5.152 1 98.69 141 LEU B N 1
ATOM 2360 C CA . LEU B 1 141 ? -7.93 7.383 5.863 1 98.69 141 LEU B CA 1
ATOM 2361 C C . LEU B 1 141 ? -9.383 7.41 5.395 1 98.69 141 LEU B C 1
ATOM 2363 O O . LEU B 1 141 ? -10.297 7.586 6.203 1 98.69 141 LEU B O 1
ATOM 2367 N N . TYR B 1 142 ? -9.562 7.238 4.094 1 98.38 142 TYR B N 1
ATOM 2368 C CA . TYR B 1 142 ? -10.922 7.113 3.572 1 98.38 142 TYR B CA 1
ATOM 2369 C C . TYR B 1 142 ? -11.625 5.898 4.168 1 98.38 142 TYR B C 1
ATOM 2371 O O . TYR B 1 142 ? -12.773 5.992 4.605 1 98.38 142 TYR B O 1
ATOM 2379 N N . ARG B 1 143 ? -10.953 4.82 4.16 1 97.75 143 ARG B N 1
ATOM 2380 C CA . ARG B 1 143 ? -11.516 3.605 4.746 1 97.75 143 ARG B CA 1
ATOM 2381 C C . ARG B 1 143 ? -11.852 3.812 6.219 1 97.75 143 ARG B C 1
ATOM 2383 O O . ARG B 1 143 ? -12.922 3.398 6.676 1 97.75 143 ARG B O 1
ATOM 2390 N N . ALA B 1 144 ? -10.961 4.395 6.93 1 97.81 144 ALA B N 1
ATOM 2391 C CA . ALA B 1 144 ? -11.18 4.672 8.344 1 97.81 144 ALA B CA 1
ATOM 2392 C C . ALA B 1 144 ? -12.422 5.535 8.555 1 97.81 144 ALA B C 1
ATOM 2394 O O . ALA B 1 144 ? -13.234 5.262 9.438 1 97.81 144 ALA B O 1
ATOM 2395 N N . ALA B 1 145 ? -12.523 6.57 7.734 1 97.31 145 ALA B N 1
ATOM 2396 C CA . ALA B 1 145 ? -13.695 7.438 7.805 1 97.31 145 ALA B CA 1
ATOM 2397 C C . ALA B 1 145 ? -14.969 6.668 7.484 1 97.31 145 ALA B C 1
ATOM 2399 O O . ALA B 1 145 ? -16 6.883 8.117 1 97.31 145 ALA B O 1
ATOM 2400 N N . SER B 1 146 ? -14.883 5.781 6.504 1 96.88 146 SER B N 1
ATOM 2401 C CA . SER B 1 146 ? -16.031 4.957 6.121 1 96.88 146 SER B CA 1
ATOM 2402 C C . SER B 1 146 ? -16.453 4.031 7.254 1 96.88 146 SER B C 1
ATOM 2404 O O . SER B 1 146 ? -17.641 3.848 7.5 1 96.88 146 SER B O 1
ATOM 2406 N N . ILE B 1 147 ? -15.477 3.441 7.902 1 96.31 147 ILE B N 1
ATOM 2407 C CA . ILE B 1 147 ? -15.75 2.572 9.039 1 96.31 147 ILE B CA 1
ATOM 2408 C C . ILE B 1 147 ? -16.484 3.355 10.125 1 96.31 147 ILE B C 1
ATOM 2410 O O . ILE B 1 147 ? -17.484 2.879 10.672 1 96.31 147 ILE B O 1
ATOM 2414 N N . LEU B 1 148 ? -16.047 4.539 10.445 1 94.62 148 LEU B N 1
ATOM 2415 C CA . LEU B 1 148 ? -16.625 5.383 11.484 1 94.62 148 LEU B CA 1
ATOM 2416 C C . LEU B 1 148 ? -18.078 5.727 11.164 1 94.62 148 LEU B C 1
ATOM 2418 O O . LEU B 1 148 ? -18.906 5.855 12.062 1 94.62 148 LEU B O 1
ATOM 2422 N N . ARG B 1 149 ? -18.359 5.789 9.891 1 93.12 149 ARG B N 1
ATOM 2423 C 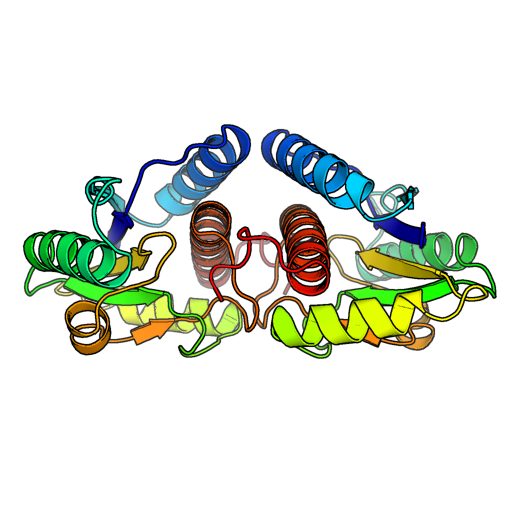CA . ARG B 1 149 ? -19.703 6.203 9.477 1 93.12 149 ARG B CA 1
ATOM 2424 C C . ARG B 1 149 ? -20.594 4.992 9.211 1 93.12 149 ARG B C 1
ATOM 2426 O O . ARG B 1 149 ? -21.766 5.137 8.852 1 93.12 149 ARG B O 1
ATOM 2433 N N . GLY B 1 150 ? -20.031 3.779 9.273 1 89.81 150 GLY B N 1
ATOM 2434 C CA . GLY B 1 150 ? -20.797 2.564 9.047 1 89.81 150 GLY B CA 1
ATOM 2435 C C . GLY B 1 150 ? -21.094 2.312 7.582 1 89.81 150 GLY B C 1
ATOM 2436 O O . GLY B 1 150 ? -22.125 1.72 7.25 1 89.81 150 GLY B O 1
ATOM 2437 N N . SER B 1 151 ? -20.328 2.744 6.723 1 85.81 151 SER B N 1
ATOM 2438 C CA . SER B 1 151 ? -20.516 2.553 5.289 1 85.81 151 SER B CA 1
ATOM 2439 C C . SER B 1 151 ? -20.062 1.163 4.852 1 85.81 151 SER B C 1
ATOM 2441 O O . SER B 1 151 ? -19.188 0.563 5.48 1 85.81 151 SER B O 1
ATOM 2443 N N . PRO B 1 152 ? -20.609 0.589 3.768 1 81.38 152 PRO B N 1
ATOM 2444 C CA . PRO B 1 152 ? -20.297 -0.759 3.291 1 81.38 152 PRO B CA 1
ATOM 2445 C C . PRO B 1 152 ? -18.906 -0.854 2.662 1 81.38 152 PRO B C 1
ATOM 2447 O O . PRO B 1 152 ? -18.469 -1.946 2.303 1 81.38 152 PRO B O 1
ATOM 2450 N N . TYR B 1 153 ? -18.297 0.186 2.473 1 79.25 153 TYR B N 1
ATOM 2451 C CA . TYR B 1 153 ? -16.969 0.148 1.873 1 79.25 153 TYR B CA 1
ATOM 2452 C C . TYR B 1 153 ? -16.062 -0.825 2.617 1 79.25 153 TYR B C 1
ATOM 2454 O O . TYR B 1 153 ? -15.164 -1.426 2.023 1 79.25 153 TYR B O 1
ATOM 2462 N N . HIS B 1 154 ? -16.25 -1.014 3.883 1 66.75 154 HIS B N 1
ATOM 2463 C CA . HIS B 1 154 ? -15.375 -1.822 4.727 1 66.75 154 HIS B CA 1
ATOM 2464 C C . HIS B 1 154 ? -15.938 -3.23 4.906 1 66.75 154 HIS B C 1
ATOM 2466 O O . HIS B 1 154 ? -17.078 -3.398 5.359 1 66.75 154 HIS B O 1
ATOM 2472 N N . HIS B 1 155 ? -15.758 -4.043 3.867 1 64.94 155 HIS B N 1
ATOM 2473 C CA . HIS B 1 155 ? -16.172 -5.395 4.234 1 64.94 155 HIS B CA 1
ATOM 2474 C C . HIS B 1 155 ? -15.281 -5.965 5.332 1 64.94 155 HIS B C 1
ATOM 2476 O O . HIS B 1 155 ? -14.102 -6.238 5.102 1 64.94 155 HIS B O 1
ATOM 2482 N N . VAL B 1 156 ? -15.5 -5.266 6.527 1 50.62 156 VAL B N 1
ATOM 2483 C CA . VAL B 1 156 ? -14.773 -5.855 7.648 1 50.62 156 VAL B CA 1
ATOM 2484 C C . VAL B 1 156 ? -15.547 -7.062 8.18 1 50.62 156 VAL B C 1
ATOM 2486 O O . VAL B 1 156 ? -16.781 -7.047 8.234 1 50.62 156 VAL B O 1
#

Foldseek 3Di:
DFEAEEEEEDDDDDVVLVVLLVVLCVLLCVQHHYHYHYHYFDPPPDDLVVRQVVQQVVVVVPDDPQEQEEEEDLPFDEDDLQRVLVVVCVQRVDRSHHYYYYYYAPSGHDPVSVVSHPGYYYHYNDDDHRSVVSSSVSNSSSSSSCVVVVHPVDPD/DFEAEEEEEDDDDDVVLVVLLVVLCVLLCVQHHYHYHYHYFDDPPDDLVVRQVVQQVVVVVPDDPQEQEEEEDLPFDEDDLQRVLVVVCVQRVDRSHHYYYYYYAPSGHDPVSVVSHPGYYYHYNDDDHRSVVSSSVSNSSSSSSCVVVVHCPDPD

Secondary structure (DSSP, 8-state):
--EEEEEEES---SHHHHHHHHHHHHHHTTTSEEEEEEEPPPPTTS-HHHHHHHHHHHHHHH--TTEEEEEEEEEEEE--HHHHHHHHHHHTT-TT-EEEEEE-BTTB--HHHHHH-SEEEES-SS---HHHHHHHHHHHHHHHHHHHHT-TT---/--EEEEEEES---SHHHHHHHHHHHHHHTTTSEEEEEEEPPPPTTS-HHHHHHHHHHHHHHH--TTEEEEEEEEEEEE--HHHHHHHHHHHTT-TT-EEEEEE-BTTB--HHHHHH-SEEEES-SS---HHHHHHHHHHHHHHHHHHHHT-TT---

Organism: Maridesulfovibrio salexigens (strain ATCC 14822 / DSM 2638 / NCIMB 8403 / VKM B-1763) (NCBI:txid526222)

Solvent-accessible surface area (backbone atoms only — not comparable to full-atom values): 16420 Å² total; per-residue (Å²): 118,44,50,40,34,37,41,34,40,36,77,73,80,52,66,34,48,45,49,44,35,52,52,28,46,56,59,31,46,76,68,25,47,75,45,80,45,75,40,73,62,46,66,83,87,48,54,68,71,54,26,23,47,51,39,26,52,57,52,57,72,69,61,52,92,43,46,42,33,31,30,60,32,61,86,32,50,72,49,34,43,68,54,44,23,54,48,50,53,58,49,46,63,46,86,72,38,31,37,28,39,35,44,42,48,89,80,38,70,20,67,71,50,62,70,64,26,78,39,46,39,14,78,21,60,32,80,64,59,58,60,58,44,52,33,50,49,39,43,48,52,30,49,15,53,33,52,75,70,67,42,75,85,55,76,120,118,44,50,41,35,38,41,34,40,35,79,72,80,52,67,33,46,43,49,44,36,52,53,28,46,56,60,32,47,77,68,24,46,75,46,78,44,76,40,71,61,46,66,83,89,48,54,67,72,55,28,22,47,51,38,27,52,57,52,57,72,70,60,51,91,43,45,40,32,31,29,58,33,62,86,33,51,72,49,34,42,68,54,45,22,56,46,49,51,58,49,45,64,45,86,71,40,31,37,28,39,35,43,43,48,89,81,38,68,21,66,72,50,60,70,64,27,78,38,46,38,15,77,22,61,34,81,62,59,59,59,57,44,51,33,50,50,37,44,48,51,31,49,15,52,33,52,76,71,67,43,77,85,55,77,118